Protein AF-A0A0M4RLN4-F1 (afdb_monomer_lite)

Foldseek 3Di:
DDDDDDDDDDPPPAPLLVQLVVVVCVVVVWDWDQDPVRWIWTQDPVPVRDIDTDPDPVSSVVVVVVVLCVVPVDPVSSVVSVVVSVVVSVVVVVVNVVVCVVVPDDPPDPDDDDDDDDDDDDDDDDDDDDDDDDDDDDDDDDDDDDDDDDDDDDDDDDDDDDDPPPPPPVLLPPCLQWDWDADPVRQIWIAGNQDGDIGSDPVVVSVVSVVDDPVSVVVCNVCVPPDPDPDDDPDDDPQVVVLLVVLVVLLVVQVVVVDDDLVSSLVVSVVVCVVCVPPPPPDDPVNVPDDSVNSSVSSCVVVCVVVVVVVVVVVVVVVVVVVVVVVVVVVVVVVVVVVVVVVVVVVVVVVVVVVVPDPDDD

Secondary structure (DSSP, 8-state):
-PPPPPPPPPGGGS-HHHHHHHHHHHHTT--EEE-TTS-EEEE-TTTTTPEEE--SHHHHHHHHHHHHHHH--SHHHHHHHHHHHHHHHHHHHHHHHHHHHHTT-------------------------------------PPPPP----------PPPP-------SSSSTT-GGGEEEEE-TTS-EEEEETTSS-EES-HHHHHHHHTTS-HHHHHHHHH-TTTT--S----PPPTTHHHHHHHHHHHHHHHHHTT--SHHHHHHHHHHHHHH-GGGGSSS-TTSTT--HHHHHHHHHHHTTHHHHHHHHHHHHHHHHHHHHHHHHHHHHHHHHHHHHHHHHHHHHHHHHHHHHT-TT--

Sequence (362 aa):
MGTAPAFRLYASEVPRDAYALLIFAHSVQCPIERTAENKFQIVSTKEQGKKFTITNDAQFRRMFNQIVKAFLPSPDQRIEYLKRAEQYAEVCLSFADEHAESEGYLPLEADKTAPLEEPTTTDPSVDTPAETELPPASPTVPLPSASEGSRKAKSIKPYGVKEYQTQNYGVLRDSSAILEVEYEDGSKAFRCALCDFERGSHHSINGHMGKHSLEDRKKAVANPNRNFVKGLSWEPTPRQSSGITRLANEIAQAMELGLSTPESIASAIIEARAKDPQRDDDDDPTVSEMTPEEQLDAIRRILGTDIAAEEEHDQQEKLITGLQNQIDAMQVEIGQLHETKATSDKELAGFRAWLDSSPGRN

Organism: NCBI:txid656366

pLDDT: mean 70.31, std 22.16, range [25.64, 98.31]

Structure (mmCIF, N/CA/C/O backbone):
data_AF-A0A0M4RLN4-F1
#
_entry.id   AF-A0A0M4RLN4-F1
#
loop_
_atom_site.group_PDB
_atom_site.id
_atom_site.type_symbol
_atom_site.label_atom_id
_atom_site.label_alt_id
_atom_site.label_comp_id
_atom_site.label_asym_id
_atom_site.label_entity_id
_atom_site.label_seq_id
_atom_site.pdbx_PDB_ins_code
_atom_site.Cartn_x
_atom_site.Cartn_y
_atom_site.Cartn_z
_atom_site.occupancy
_atom_site.B_iso_or_equiv
_atom_site.auth_seq_id
_atom_site.auth_comp_id
_atom_site.auth_asym_id
_atom_site.auth_atom_id
_atom_site.pdbx_PDB_model_num
ATOM 1 N N . MET A 1 1 ? -16.970 -31.079 -44.741 1.00 33.72 1 MET A N 1
ATOM 2 C CA . MET A 1 1 ? -16.440 -30.210 -43.671 1.00 33.72 1 MET A CA 1
ATOM 3 C C . MET A 1 1 ? -17.055 -28.838 -43.882 1.00 33.72 1 MET A C 1
ATOM 5 O O . MET A 1 1 ? -16.747 -28.212 -44.884 1.00 33.72 1 MET A O 1
ATOM 9 N N . GLY A 1 2 ? -18.044 -28.467 -43.066 1.00 30.41 2 GLY A N 1
ATOM 10 C CA . GLY A 1 2 ? -18.775 -27.205 -43.218 1.00 30.41 2 GLY A CA 1
ATOM 11 C C . GLY A 1 2 ? -18.035 -26.068 -42.523 1.00 30.41 2 GLY A C 1
ATOM 12 O O . GLY A 1 2 ? -17.647 -26.211 -41.368 1.00 30.41 2 GLY A O 1
ATOM 13 N N . THR A 1 3 ? -17.820 -24.966 -43.233 1.00 29.86 3 THR A N 1
ATOM 14 C CA . THR A 1 3 ? -17.284 -23.712 -42.696 1.00 29.86 3 THR A CA 1
ATOM 15 C C . THR A 1 3 ? -18.271 -23.110 -41.696 1.00 29.86 3 THR A C 1
ATOM 17 O O . THR A 1 3 ? -19.441 -22.916 -42.030 1.00 29.86 3 THR A O 1
ATOM 20 N N . ALA A 1 4 ? -17.812 -22.829 -40.475 1.00 25.64 4 ALA A N 1
ATOM 21 C CA . ALA A 1 4 ? -18.600 -22.112 -39.477 1.00 25.64 4 ALA A CA 1
ATOM 22 C C . ALA A 1 4 ? -18.907 -20.679 -39.966 1.00 25.64 4 ALA A C 1
ATOM 24 O O . ALA A 1 4 ? -18.039 -20.059 -40.585 1.00 25.64 4 ALA A O 1
ATOM 25 N N . PRO A 1 5 ? -20.114 -20.140 -39.721 1.00 29.62 5 PRO A N 1
ATOM 26 C CA . PRO A 1 5 ? -20.437 -18.769 -40.093 1.00 29.62 5 PRO A CA 1
ATOM 27 C C . PRO A 1 5 ? -19.651 -17.779 -39.224 1.00 29.62 5 PRO A C 1
ATOM 29 O O . PRO A 1 5 ? -19.700 -17.839 -37.996 1.00 29.62 5 PRO A O 1
ATOM 32 N N . ALA A 1 6 ? -18.935 -16.858 -39.869 1.00 27.48 6 ALA A N 1
ATOM 33 C CA . ALA A 1 6 ? -18.349 -15.697 -39.212 1.00 27.48 6 ALA A CA 1
ATOM 34 C C . ALA A 1 6 ? -19.472 -14.707 -38.867 1.00 27.48 6 ALA A C 1
ATOM 36 O O . ALA A 1 6 ? -20.176 -14.224 -39.755 1.00 27.48 6 ALA A O 1
ATOM 37 N N . PHE A 1 7 ? -19.663 -14.425 -37.580 1.00 30.11 7 PHE A N 1
ATOM 38 C CA . PHE A 1 7 ? -20.657 -13.465 -37.104 1.00 30.11 7 PHE A CA 1
ATOM 39 C C . PHE A 1 7 ? -20.004 -12.091 -36.905 1.00 30.11 7 PHE A C 1
ATOM 41 O O . PHE A 1 7 ? -19.019 -11.979 -36.181 1.00 30.11 7 PHE A O 1
ATOM 48 N N . ARG A 1 8 ? -20.565 -11.044 -37.526 1.00 34.16 8 ARG A N 1
ATOM 49 C CA . ARG A 1 8 ? -20.245 -9.639 -37.223 1.00 34.16 8 ARG A CA 1
ATOM 50 C C . ARG A 1 8 ? -21.186 -9.136 -36.129 1.00 34.16 8 ARG A C 1
ATOM 52 O O . ARG A 1 8 ? -22.405 -9.227 -36.278 1.00 34.16 8 ARG A O 1
ATOM 59 N N . LEU A 1 9 ? -20.622 -8.617 -35.044 1.00 36.84 9 LEU A N 1
ATOM 60 C CA . LEU A 1 9 ? -21.346 -7.869 -34.016 1.00 36.84 9 LEU A CA 1
ATOM 61 C C . LEU A 1 9 ? -21.156 -6.374 -34.293 1.00 36.84 9 LEU A C 1
ATOM 63 O O . LEU A 1 9 ? -20.041 -5.944 -34.572 1.00 36.84 9 LEU A O 1
ATOM 67 N N . TYR A 1 10 ? -22.233 -5.593 -34.222 1.00 39.38 10 TYR A N 1
ATOM 68 C CA . TYR A 1 10 ? -22.158 -4.132 -34.268 1.00 39.38 10 TYR A CA 1
ATOM 69 C C . TYR A 1 10 ? -21.931 -3.618 -32.843 1.00 39.38 10 TYR A C 1
ATOM 71 O O . TYR A 1 10 ? -22.719 -3.919 -31.943 1.00 39.38 10 TYR A O 1
ATOM 79 N N . ALA A 1 11 ? -20.837 -2.885 -32.628 1.00 42.56 11 ALA A N 1
ATOM 80 C CA . ALA A 1 11 ? -20.359 -2.509 -31.297 1.00 42.56 11 ALA A CA 1
ATOM 81 C C . ALA A 1 11 ? -21.296 -1.551 -30.533 1.00 42.56 11 ALA A C 1
ATOM 83 O O . ALA A 1 11 ? -21.240 -1.495 -29.306 1.00 42.56 11 ALA A O 1
ATOM 84 N N . SER A 1 12 ? -22.190 -0.844 -31.229 1.00 39.34 12 SER A N 1
ATOM 85 C CA . SER A 1 12 ? -23.030 0.223 -30.670 1.00 39.34 12 SER A CA 1
ATOM 86 C C . SER A 1 12 ? -24.232 -0.245 -29.835 1.00 39.34 12 SER A C 1
ATOM 88 O O . SER A 1 12 ? -24.843 0.577 -29.157 1.00 39.34 12 SER A O 1
ATOM 90 N N . GLU A 1 13 ? -24.581 -1.537 -29.845 1.00 46.12 13 GLU A N 1
ATOM 91 C CA . GLU A 1 13 ? -25.806 -2.050 -29.194 1.00 46.12 13 GLU A CA 1
ATOM 92 C C . GLU A 1 13 ? -25.554 -2.989 -28.003 1.00 46.12 13 GLU A C 1
ATOM 94 O O . GLU A 1 13 ? -26.500 -3.461 -27.369 1.00 46.12 13 GLU A O 1
ATOM 99 N N . VAL A 1 14 ? -24.293 -3.288 -27.683 1.00 53.28 14 VAL A N 1
ATOM 100 C CA . VAL A 1 14 ? -23.940 -4.271 -26.650 1.00 53.28 14 VAL A CA 1
ATOM 101 C C . VAL A 1 14 ? -23.443 -3.535 -25.400 1.00 53.28 14 VAL A C 1
ATOM 103 O O . VAL A 1 14 ? -22.391 -2.898 -25.460 1.00 53.28 14 VAL A O 1
ATOM 106 N N . PRO A 1 15 ? -24.156 -3.603 -24.254 1.00 61.94 15 PRO A N 1
ATOM 107 C CA . PRO A 1 15 ? -23.678 -3.026 -22.999 1.00 61.94 15 PRO A CA 1
ATOM 108 C C . PRO A 1 15 ? -22.272 -3.545 -22.672 1.00 61.94 15 PRO A C 1
ATOM 110 O O . PRO A 1 15 ? -22.012 -4.731 -22.870 1.00 61.94 15 PRO A O 1
ATOM 113 N N . ARG A 1 16 ? -21.375 -2.698 -22.139 1.00 56.44 16 ARG A N 1
ATOM 114 C CA . ARG A 1 16 ? -19.993 -3.090 -21.767 1.00 56.44 16 ARG A CA 1
ATOM 115 C C . ARG A 1 16 ? -19.944 -4.397 -20.966 1.00 56.44 16 ARG A C 1
ATOM 117 O O . ARG A 1 16 ? -19.105 -5.254 -21.227 1.00 56.44 16 ARG A O 1
ATOM 124 N N . ASP A 1 17 ? -20.908 -4.587 -20.069 1.00 55.97 17 ASP A N 1
ATOM 125 C CA . ASP A 1 17 ? -21.037 -5.787 -19.243 1.00 55.97 17 ASP A CA 1
ATOM 126 C C . ASP A 1 17 ? -21.227 -7.073 -20.087 1.00 55.97 17 ASP A C 1
ATOM 128 O O . ASP A 1 17 ? -20.725 -8.133 -19.720 1.00 55.97 17 ASP A O 1
ATOM 132 N N . ALA A 1 18 ? -21.881 -7.007 -21.251 1.00 62.72 18 ALA A N 1
ATOM 133 C CA . ALA A 1 18 ? -22.149 -8.167 -22.105 1.00 62.72 18 ALA A CA 1
ATOM 134 C C . ALA A 1 18 ? -20.911 -8.688 -22.866 1.00 62.72 18 ALA A C 1
ATOM 136 O O . ALA A 1 18 ? -20.867 -9.879 -23.187 1.00 62.72 18 ALA A O 1
ATOM 137 N N . TYR A 1 19 ? -19.874 -7.865 -23.069 1.00 66.19 19 TYR A N 1
ATOM 138 C CA . TYR A 1 19 ? -18.593 -8.322 -23.629 1.00 66.19 19 TYR A CA 1
ATOM 139 C C . TYR A 1 19 ? -17.876 -9.290 -22.686 1.00 66.19 19 TYR A C 1
ATOM 141 O O . TYR A 1 19 ? -17.453 -10.362 -23.117 1.00 66.19 19 TYR A O 1
ATOM 149 N N . ALA A 1 20 ? -17.840 -8.985 -21.384 1.00 65.56 20 ALA A N 1
ATOM 150 C CA . ALA A 1 20 ? -17.256 -9.871 -20.374 1.00 65.56 20 ALA A CA 1
ATOM 151 C C . ALA A 1 20 ? -17.920 -11.261 -20.371 1.00 65.56 20 ALA A C 1
ATOM 153 O O . ALA A 1 20 ? -17.266 -12.277 -20.141 1.00 65.56 20 ALA A O 1
ATOM 154 N N . LEU A 1 21 ? -19.215 -11.323 -20.690 1.00 63.84 21 LEU A N 1
ATOM 155 C CA . LEU A 1 21 ? -19.965 -12.572 -20.779 1.00 63.84 21 LEU A CA 1
ATOM 156 C C . LEU A 1 21 ? -19.701 -13.350 -22.070 1.00 63.84 21 LEU A C 1
ATOM 158 O O . LEU A 1 21 ? -19.660 -14.575 -22.028 1.00 63.84 21 LEU A O 1
ATOM 162 N N . LEU A 1 22 ? -19.531 -12.659 -23.200 1.00 67.19 22 LEU A N 1
ATOM 163 C CA . LEU A 1 22 ? -19.136 -13.269 -24.474 1.00 67.19 22 LEU A CA 1
ATOM 164 C C . LEU A 1 22 ? -17.749 -13.905 -24.349 1.00 67.19 22 LEU A C 1
ATOM 166 O O . LEU A 1 22 ? -17.557 -15.051 -24.748 1.00 67.19 22 LEU A O 1
ATOM 170 N N . ILE A 1 23 ? -16.823 -13.200 -23.698 1.00 69.69 23 ILE A N 1
ATOM 171 C CA . ILE A 1 23 ? -15.470 -13.683 -23.404 1.00 69.69 23 ILE A CA 1
ATOM 172 C C . ILE A 1 23 ? -15.521 -14.854 -22.415 1.00 69.69 23 ILE A C 1
ATOM 174 O O . ILE A 1 23 ? -14.866 -15.871 -22.642 1.00 69.69 23 ILE A O 1
ATOM 178 N N . PHE A 1 24 ? -16.335 -14.760 -21.353 1.00 71.69 24 PHE A N 1
ATOM 179 C CA . PHE A 1 24 ? -16.549 -15.862 -20.410 1.00 71.69 24 PHE A CA 1
ATOM 180 C C . PHE A 1 24 ? -17.127 -17.094 -21.109 1.00 71.69 24 PHE A C 1
ATOM 182 O O . PHE A 1 24 ? -16.598 -18.190 -20.974 1.00 71.69 24 PHE A O 1
ATOM 189 N N . ALA A 1 25 ? -18.212 -16.950 -21.871 1.00 67.19 25 ALA A N 1
ATOM 190 C CA . ALA A 1 25 ? -18.859 -18.089 -22.511 1.00 67.19 25 ALA A CA 1
ATOM 191 C C . ALA A 1 25 ? -17.947 -18.729 -23.563 1.00 67.19 25 ALA A C 1
ATOM 193 O O . ALA A 1 25 ? -17.912 -19.954 -23.660 1.00 67.19 25 ALA A O 1
ATOM 194 N N . HIS A 1 26 ? -17.165 -17.922 -24.288 1.00 66.44 26 HIS A N 1
ATOM 195 C CA . HIS A 1 26 ? -16.146 -18.422 -25.201 1.00 66.44 26 HIS A CA 1
ATOM 196 C C . HIS A 1 26 ? -15.050 -19.195 -24.452 1.00 66.44 26 HIS A C 1
ATOM 198 O O . HIS A 1 26 ? -14.657 -20.277 -24.889 1.00 66.44 26 HIS A O 1
ATOM 204 N N . SER A 1 27 ? -14.579 -18.696 -23.304 1.00 62.19 27 SER A N 1
ATOM 205 C CA . SER A 1 27 ? -13.531 -19.364 -22.522 1.00 62.19 27 SER A CA 1
ATOM 206 C C . SER A 1 27 ? -14.004 -20.654 -21.843 1.00 62.19 27 SER A C 1
ATOM 208 O O . SER A 1 27 ? -13.208 -21.578 -21.685 1.00 62.19 27 SER A O 1
ATOM 210 N N . VAL A 1 28 ? -15.296 -20.770 -21.514 1.00 68.12 28 VAL A N 1
ATOM 211 C CA . VAL A 1 28 ? -15.886 -22.000 -20.950 1.00 68.12 28 VAL A CA 1
ATOM 212 C C . VAL A 1 28 ? -16.612 -22.885 -21.971 1.00 68.12 28 VAL A C 1
ATOM 214 O O . VAL A 1 28 ? -17.293 -23.831 -21.574 1.00 68.12 28 VAL A O 1
ATOM 217 N N . GLN A 1 29 ? -16.472 -22.605 -23.273 1.00 75.88 29 GLN A N 1
ATOM 218 C CA . GLN A 1 29 ? -17.121 -23.344 -24.370 1.00 75.88 29 GLN A CA 1
ATOM 219 C C . GLN A 1 29 ? -18.654 -23.455 -24.228 1.00 75.88 29 GLN A C 1
ATOM 221 O O . GLN A 1 29 ? -19.265 -24.453 -24.616 1.00 75.88 29 GLN A O 1
ATOM 226 N N . CYS A 1 30 ? -19.296 -22.433 -23.665 1.00 74.19 30 CYS A N 1
ATOM 227 C CA . CYS A 1 30 ? -20.751 -22.352 -23.596 1.00 74.19 30 CYS A CA 1
ATOM 228 C C . CYS A 1 30 ? -21.299 -21.766 -24.909 1.00 74.19 30 CYS A C 1
ATOM 230 O O . CYS A 1 30 ? -20.939 -20.640 -25.260 1.00 74.19 30 CYS A O 1
ATOM 232 N N . PRO A 1 31 ? -22.197 -22.469 -25.624 1.00 72.69 31 PRO A N 1
ATOM 233 C CA . PRO A 1 31 ? -22.841 -21.925 -26.811 1.00 72.69 31 PRO A CA 1
ATOM 234 C C . PRO A 1 31 ? -23.684 -20.697 -26.456 1.00 72.69 31 PRO A C 1
ATOM 236 O O . PRO A 1 31 ? -24.505 -20.741 -25.531 1.00 72.69 31 PRO A O 1
ATOM 239 N N . ILE A 1 32 ? -23.506 -19.621 -27.221 1.00 72.94 32 ILE A N 1
ATOM 240 C CA . ILE A 1 32 ? -24.389 -18.455 -27.201 1.00 72.94 32 ILE A CA 1
ATOM 241 C C . ILE A 1 32 ? -25.242 -18.498 -28.465 1.00 72.94 32 ILE A C 1
ATOM 243 O O . ILE A 1 32 ? -24.721 -18.517 -29.578 1.00 72.94 32 ILE A O 1
ATOM 247 N N . GLU A 1 33 ? -26.557 -18.493 -28.292 1.00 76.81 33 GLU A N 1
ATOM 248 C CA . GLU A 1 33 ? -27.531 -18.424 -29.377 1.00 76.81 33 GLU A CA 1
ATOM 249 C C . GLU A 1 33 ? -28.235 -17.063 -29.340 1.00 76.81 33 GLU A C 1
ATOM 251 O O . GLU A 1 33 ? -28.609 -16.571 -28.274 1.00 76.81 33 GLU A O 1
ATOM 256 N N . ARG A 1 34 ? -28.452 -16.443 -30.504 1.00 65.62 34 ARG A N 1
ATOM 257 C CA . ARG A 1 34 ? -29.318 -15.262 -30.621 1.00 65.62 34 ARG A CA 1
ATOM 258 C C . ARG A 1 34 ? -30.734 -15.729 -30.942 1.00 65.62 34 ARG A C 1
ATOM 260 O O . ARG A 1 34 ? -30.930 -16.506 -31.874 1.00 65.62 34 ARG A O 1
ATOM 267 N N . THR A 1 35 ? -31.722 -15.282 -30.175 1.00 74.94 35 THR A N 1
ATOM 268 C CA . THR A 1 35 ? -33.129 -15.596 -30.454 1.00 74.94 35 THR A CA 1
ATOM 269 C C . THR A 1 35 ? -33.654 -14.767 -31.624 1.00 74.94 35 THR A C 1
ATOM 271 O O . THR A 1 35 ? -33.077 -13.741 -31.985 1.00 74.94 35 THR A O 1
ATOM 274 N N . ALA A 1 36 ? -34.807 -15.164 -32.173 1.00 70.62 36 ALA A N 1
ATOM 275 C CA . ALA A 1 36 ? -35.521 -14.392 -33.194 1.00 70.62 36 ALA A CA 1
ATOM 276 C C . ALA A 1 36 ? -35.918 -12.972 -32.728 1.00 70.62 36 ALA A C 1
ATOM 278 O O . ALA A 1 36 ? -36.163 -12.102 -33.554 1.00 70.62 36 ALA A O 1
ATOM 279 N N . GLU A 1 37 ? -35.946 -12.724 -31.414 1.00 73.44 37 GLU A N 1
ATOM 280 C CA . GLU A 1 37 ? -36.244 -11.420 -30.801 1.00 73.44 37 GLU A CA 1
ATOM 281 C C . GLU A 1 37 ? -34.980 -10.602 -30.490 1.00 73.44 37 GLU A C 1
ATOM 283 O O . GLU A 1 37 ? -35.017 -9.692 -29.665 1.00 73.44 37 GLU A O 1
ATOM 288 N N . ASN A 1 38 ? -33.839 -10.942 -31.096 1.00 70.12 38 ASN A N 1
ATOM 289 C CA . ASN A 1 38 ? -32.562 -10.261 -30.876 1.00 70.12 38 ASN A CA 1
ATOM 290 C C . ASN A 1 38 ? -31.987 -10.386 -29.450 1.00 70.12 38 ASN A C 1
ATOM 292 O O . ASN A 1 38 ? -31.074 -9.644 -29.095 1.00 70.12 38 ASN A O 1
ATOM 296 N N . LYS A 1 39 ? -32.471 -11.336 -28.638 1.00 73.25 39 LYS A N 1
ATOM 297 C CA . LYS A 1 39 ? -31.978 -11.575 -27.270 1.00 73.25 39 LYS A CA 1
ATOM 298 C C . LYS A 1 39 ? -30.875 -12.628 -27.267 1.00 73.25 39 LYS A C 1
ATOM 300 O O . LYS A 1 39 ? -30.913 -13.571 -28.055 1.00 73.25 39 LYS A O 1
ATOM 305 N N . PHE A 1 40 ? -29.924 -12.506 -26.346 1.00 72.81 40 PHE A N 1
ATOM 306 C CA . PHE A 1 40 ? -28.879 -13.509 -26.149 1.00 72.81 40 PHE A CA 1
ATOM 307 C C . PHE A 1 40 ? -29.368 -14.622 -25.214 1.00 72.81 40 PHE A C 1
ATOM 309 O O . PHE A 1 40 ? -29.918 -14.359 -24.138 1.00 72.81 40 PHE A O 1
ATOM 316 N N . GLN A 1 41 ? -29.159 -15.868 -25.634 1.00 77.25 41 GLN A N 1
ATOM 317 C CA . GLN A 1 41 ? -29.367 -17.067 -24.835 1.00 77.25 41 GLN A CA 1
ATOM 318 C C . GLN A 1 41 ? -28.050 -17.802 -24.628 1.00 77.25 41 GLN A C 1
ATOM 320 O O . GLN A 1 41 ? -27.319 -18.052 -25.581 1.00 77.25 41 GLN A O 1
ATOM 325 N N . ILE A 1 42 ? -27.771 -18.192 -23.387 1.00 77.38 42 ILE A N 1
ATOM 326 C CA . ILE A 1 42 ? -26.639 -19.069 -23.070 1.00 77.38 42 ILE A CA 1
ATOM 327 C C . ILE A 1 42 ? -27.184 -20.457 -22.806 1.00 77.38 42 ILE A C 1
ATOM 329 O O . ILE A 1 42 ? -28.097 -20.627 -21.990 1.00 77.38 42 ILE A O 1
ATOM 333 N N . VAL A 1 43 ? -26.614 -21.446 -23.484 1.00 74.50 43 VAL A N 1
ATOM 334 C CA . VAL A 1 43 ? -26.961 -22.849 -23.289 1.00 74.50 43 VAL A CA 1
ATOM 335 C C . VAL A 1 43 ? -25.958 -23.454 -22.314 1.00 74.50 43 VAL A C 1
ATOM 337 O O . VAL A 1 43 ? -24.777 -23.589 -22.625 1.00 74.50 43 VAL A O 1
ATOM 340 N N . SER A 1 44 ? -26.409 -23.812 -21.111 1.00 68.50 44 SER A N 1
ATOM 341 C CA . SER A 1 44 ? -25.536 -24.490 -20.150 1.00 68.50 44 SER A CA 1
ATOM 342 C C . SER A 1 44 ? -25.316 -25.939 -20.575 1.00 68.50 44 SER A C 1
ATOM 344 O O . SER A 1 44 ? -26.251 -26.742 -20.610 1.00 68.50 44 SER A O 1
ATOM 346 N N . THR A 1 45 ? -24.062 -26.291 -20.853 1.00 60.97 45 THR A N 1
ATOM 347 C CA . THR A 1 45 ? -23.654 -27.671 -21.154 1.00 60.97 45 THR A CA 1
ATOM 348 C C . THR A 1 45 ? -23.702 -28.565 -19.912 1.00 60.97 45 THR A C 1
ATOM 350 O O . THR A 1 45 ? -23.959 -29.761 -20.026 1.00 60.97 45 THR A O 1
ATOM 353 N N . LYS A 1 46 ? -23.535 -27.989 -18.711 1.00 61.38 46 LYS A N 1
ATOM 354 C CA . LYS A 1 46 ? -23.594 -28.715 -17.430 1.00 61.38 46 LYS A CA 1
ATOM 355 C C . LYS A 1 46 ? -25.023 -28.983 -16.945 1.00 61.38 46 LYS A C 1
ATOM 357 O O . LYS A 1 46 ? -25.257 -30.004 -16.308 1.00 61.38 46 LYS A O 1
ATOM 362 N N . GLU A 1 47 ? -25.983 -28.109 -17.255 1.00 62.50 47 GLU A N 1
ATOM 363 C CA . GLU A 1 47 ? -27.391 -28.248 -16.832 1.00 62.50 47 GLU A CA 1
ATOM 364 C C . GLU A 1 47 ? -28.299 -28.810 -17.942 1.00 62.50 47 GLU A C 1
ATOM 366 O O . GLU A 1 47 ? -29.397 -28.304 -18.165 1.00 62.50 47 GLU A O 1
ATOM 371 N N . GLN A 1 48 ? -27.859 -29.847 -18.665 1.00 70.19 48 GLN A N 1
ATOM 372 C CA . GLN A 1 48 ? -28.688 -30.560 -19.657 1.00 70.19 48 GLN A CA 1
ATOM 373 C C . GLN A 1 48 ? -29.320 -29.656 -20.741 1.00 70.19 48 GLN A C 1
ATOM 375 O O . GLN A 1 48 ? -30.455 -29.874 -21.161 1.00 70.19 48 GLN A O 1
ATOM 380 N N . GLY A 1 49 ? -28.613 -28.621 -21.207 1.00 71.19 49 GLY A N 1
ATOM 381 C CA . GLY A 1 49 ? -29.110 -27.760 -22.287 1.00 71.19 49 GLY A CA 1
ATOM 382 C C . GLY A 1 49 ? -30.147 -26.724 -21.848 1.00 71.19 49 GLY A C 1
ATOM 383 O O . GLY A 1 49 ? -30.855 -26.161 -22.685 1.00 71.19 49 GLY A O 1
ATOM 384 N N . LYS A 1 50 ? -30.242 -26.438 -20.545 1.00 75.44 50 LYS A N 1
ATOM 385 C CA . LYS A 1 50 ? -31.067 -25.340 -20.041 1.00 75.44 50 LYS A CA 1
ATOM 386 C C . LYS A 1 50 ? -30.608 -24.013 -20.650 1.00 75.44 50 LYS A C 1
ATOM 388 O O . LYS A 1 50 ? -29.436 -23.639 -20.553 1.00 75.44 50 LYS A O 1
ATOM 393 N N . LYS A 1 51 ? -31.553 -23.320 -21.288 1.00 78.38 51 LYS A N 1
ATOM 394 C CA . LYS A 1 51 ? -31.330 -22.029 -21.943 1.00 78.38 51 LYS A CA 1
ATOM 395 C C . LYS A 1 51 ? -31.657 -20.896 -20.983 1.00 78.38 51 LYS A C 1
ATOM 397 O O . LYS A 1 51 ? -32.763 -20.834 -20.445 1.00 78.38 51 LYS A O 1
ATOM 402 N N . PHE A 1 52 ? -30.719 -19.979 -20.801 1.00 75.25 52 PHE A N 1
ATOM 403 C CA . PHE A 1 52 ? -30.930 -18.774 -20.010 1.00 75.25 52 PHE A CA 1
ATOM 404 C C . PHE A 1 52 ? -31.112 -17.590 -20.948 1.00 75.25 52 PHE A C 1
ATOM 406 O O . PHE A 1 52 ? -30.200 -17.268 -21.702 1.00 75.25 52 PHE A O 1
ATOM 413 N N . THR A 1 53 ? -32.286 -16.956 -20.917 1.00 76.06 53 THR A N 1
ATOM 414 C CA . THR A 1 53 ? -32.545 -15.730 -21.688 1.00 76.06 53 THR A CA 1
ATOM 415 C C . THR A 1 53 ? -32.257 -14.523 -20.812 1.00 76.06 53 THR A C 1
ATOM 417 O O . THR A 1 53 ? -32.854 -14.382 -19.745 1.00 76.06 53 THR A O 1
ATOM 420 N N . ILE A 1 54 ? -31.371 -13.642 -21.265 1.00 74.88 54 ILE A N 1
ATOM 421 C CA . ILE A 1 54 ? -31.050 -12.405 -20.555 1.00 74.88 54 ILE A CA 1
ATOM 422 C C . ILE A 1 54 ? -31.995 -11.317 -21.061 1.00 74.88 54 ILE A C 1
ATOM 424 O O . ILE A 1 54 ? -31.929 -10.942 -22.229 1.00 74.88 54 ILE A O 1
ATOM 428 N N . THR A 1 55 ? -32.903 -10.836 -20.208 1.00 69.12 55 THR A N 1
ATOM 429 C CA . THR A 1 55 ? -33.872 -9.793 -20.603 1.00 69.12 55 THR A CA 1
ATOM 430 C C . THR A 1 55 ? -33.553 -8.402 -20.062 1.00 69.12 55 THR A C 1
ATOM 432 O O . THR A 1 55 ? -34.131 -7.432 -20.541 1.00 69.12 55 THR A O 1
ATOM 435 N N . ASN A 1 56 ? -32.654 -8.287 -19.079 1.00 77.38 56 ASN A N 1
ATOM 436 C CA . ASN A 1 56 ? -32.185 -7.012 -18.534 1.00 77.38 56 ASN A CA 1
ATOM 437 C C . ASN A 1 56 ? -30.857 -7.162 -1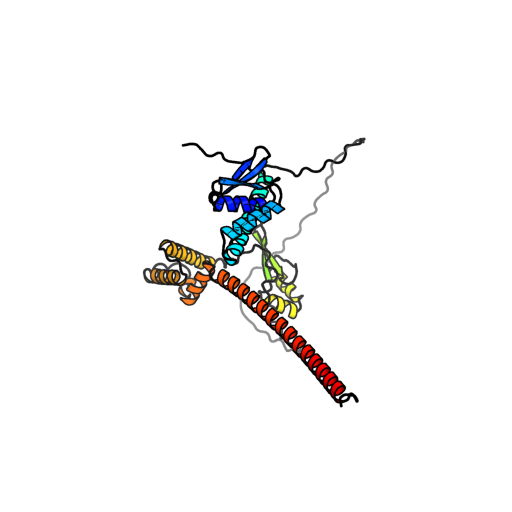7.767 1.00 77.38 56 ASN A C 1
ATOM 439 O O . ASN A 1 56 ? -30.479 -8.267 -17.363 1.00 77.38 56 ASN A O 1
ATOM 443 N N . ASP A 1 57 ? -30.199 -6.031 -17.505 1.00 64.88 57 ASP A N 1
ATOM 444 C CA . ASP A 1 57 ? -28.908 -5.938 -16.806 1.00 64.88 57 ASP A CA 1
ATOM 445 C C . ASP A 1 57 ? -28.929 -6.530 -15.390 1.00 64.88 57 ASP A C 1
ATOM 447 O O . ASP A 1 57 ? -27.955 -7.123 -14.924 1.00 64.88 57 ASP A O 1
ATOM 451 N N . ALA A 1 58 ? -30.053 -6.426 -14.677 1.00 70.12 58 ALA A N 1
ATOM 452 C CA . ALA A 1 58 ? -30.161 -6.976 -13.329 1.00 70.12 58 ALA A CA 1
ATOM 453 C C . ALA A 1 58 ? -30.148 -8.516 -13.339 1.00 70.12 58 ALA A C 1
ATOM 455 O O . ALA A 1 58 ? -29.497 -9.144 -12.498 1.00 70.12 58 ALA A O 1
ATOM 456 N N . GLN A 1 59 ? -30.841 -9.140 -14.296 1.00 72.62 59 GLN A N 1
ATOM 457 C CA . GLN A 1 59 ? -30.794 -10.587 -14.517 1.00 72.62 59 GLN A CA 1
ATOM 458 C C . GLN A 1 59 ? -29.413 -11.027 -14.996 1.00 72.62 59 GLN A C 1
ATOM 460 O O . GLN A 1 59 ? -28.900 -12.033 -14.504 1.00 72.62 59 GLN A O 1
ATOM 465 N N . PHE A 1 60 ? -28.797 -10.246 -15.886 1.00 74.56 60 PHE A N 1
ATOM 466 C CA . PHE A 1 60 ? -27.432 -10.460 -16.353 1.00 74.56 60 PHE A CA 1
ATOM 467 C C . PHE A 1 60 ? -26.455 -10.542 -15.177 1.00 74.56 60 PHE A C 1
ATOM 469 O O . PHE A 1 60 ? -25.795 -11.563 -14.989 1.00 74.56 60 PHE A O 1
ATOM 476 N N . ARG A 1 61 ? -26.423 -9.513 -14.321 1.00 71.25 61 ARG A N 1
ATOM 477 C CA . ARG A 1 61 ? -25.488 -9.444 -13.189 1.00 71.25 61 ARG A CA 1
ATOM 478 C C . ARG A 1 61 ? -25.701 -10.586 -12.206 1.00 71.25 61 ARG A C 1
ATOM 480 O O . ARG A 1 61 ? -24.734 -11.119 -11.667 1.00 71.25 61 ARG A O 1
ATOM 487 N N . ARG A 1 62 ? -26.951 -10.999 -11.973 1.00 76.44 62 ARG A N 1
ATOM 488 C CA . ARG A 1 62 ? -27.255 -12.159 -11.116 1.00 76.44 62 ARG A CA 1
ATOM 489 C C . ARG A 1 62 ? -26.743 -13.461 -11.724 1.00 76.44 62 ARG A C 1
ATOM 491 O O . ARG A 1 62 ? -26.104 -14.234 -11.017 1.00 76.44 62 ARG A O 1
ATOM 498 N N . MET A 1 63 ? -26.998 -13.688 -13.010 1.00 76.94 63 MET A N 1
ATOM 499 C CA . MET A 1 63 ? -26.578 -14.904 -13.701 1.00 76.94 63 MET A CA 1
ATOM 500 C C . MET A 1 63 ? -25.055 -14.979 -13.832 1.00 76.94 63 MET A C 1
ATOM 502 O O . MET A 1 63 ? -24.473 -16.008 -13.505 1.00 76.94 63 MET A O 1
ATOM 506 N N . PHE A 1 64 ? -24.400 -13.882 -14.214 1.00 78.75 64 PHE A N 1
ATOM 507 C CA . PHE A 1 64 ? -22.943 -13.794 -14.268 1.00 78.75 64 PHE A CA 1
ATOM 508 C C . PHE A 1 64 ? -22.321 -14.114 -12.910 1.00 78.75 64 PHE A C 1
ATOM 510 O O . PHE A 1 64 ? -21.461 -14.982 -12.820 1.00 78.75 64 PHE A O 1
ATOM 517 N N . ASN A 1 65 ? -22.826 -13.516 -11.826 1.00 76.19 65 ASN A N 1
ATOM 518 C CA . ASN A 1 65 ? -22.343 -13.824 -10.481 1.00 76.19 65 ASN A CA 1
ATOM 519 C C . ASN A 1 65 ? -22.554 -15.293 -10.087 1.00 76.19 65 ASN A C 1
ATOM 521 O O . ASN A 1 65 ? -21.714 -15.856 -9.389 1.00 76.19 65 ASN A O 1
ATOM 525 N N . GLN A 1 66 ? -23.652 -15.930 -10.505 1.00 79.38 66 GLN A N 1
ATOM 526 C CA . GLN A 1 66 ? -23.876 -17.357 -10.248 1.00 79.38 66 GLN A CA 1
ATOM 527 C C . GLN A 1 66 ? -22.902 -18.237 -11.034 1.00 79.38 66 GLN A C 1
ATOM 529 O O . GLN A 1 66 ? -22.321 -19.157 -10.464 1.00 79.38 66 GLN A O 1
ATOM 534 N N . ILE A 1 67 ? -22.684 -17.929 -12.311 1.00 75.56 67 ILE A N 1
ATOM 535 C CA . ILE A 1 67 ? -21.766 -18.661 -13.184 1.00 75.56 67 ILE A CA 1
ATOM 536 C C . ILE A 1 67 ? -20.321 -18.497 -12.692 1.00 75.56 67 ILE A C 1
ATOM 538 O O . ILE A 1 67 ? -19.634 -19.489 -12.468 1.00 75.56 67 ILE A O 1
ATOM 542 N N . VAL A 1 68 ? -19.878 -17.268 -12.422 1.00 77.62 68 VAL A N 1
ATOM 543 C CA . VAL A 1 68 ? -18.546 -16.985 -11.869 1.00 77.62 68 VAL A CA 1
ATOM 544 C C . VAL A 1 68 ? -18.343 -17.723 -10.546 1.00 77.62 68 VAL A C 1
ATOM 546 O O . VAL A 1 68 ? -17.314 -18.361 -10.362 1.00 77.62 68 VAL A O 1
ATOM 549 N N . LYS A 1 69 ? -19.336 -17.738 -9.645 1.00 79.44 69 LYS A N 1
ATOM 550 C CA . LYS A 1 69 ? -19.256 -18.517 -8.395 1.00 79.44 69 LYS A CA 1
ATOM 551 C C . LYS A 1 69 ? -19.196 -20.029 -8.622 1.00 79.44 69 LYS A C 1
ATOM 553 O O . LYS A 1 69 ? -18.519 -20.713 -7.862 1.00 79.44 69 LYS A O 1
ATOM 558 N N . ALA A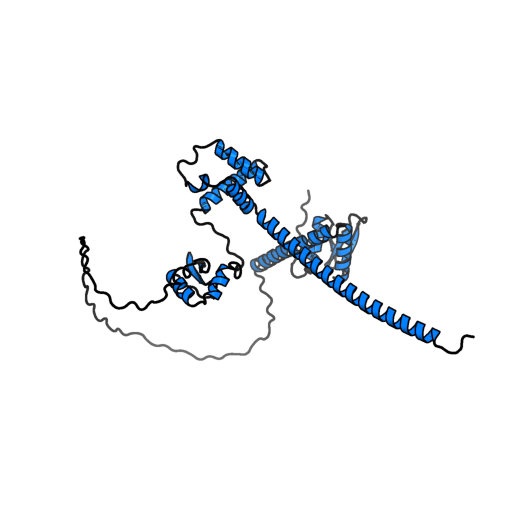 1 70 ? -19.902 -20.550 -9.625 1.00 75.50 70 ALA A N 1
ATOM 559 C CA . ALA A 1 70 ? -19.939 -21.980 -9.924 1.00 75.50 70 ALA A CA 1
ATOM 560 C C . ALA A 1 70 ? -18.647 -22.492 -10.583 1.00 75.50 70 ALA A C 1
ATOM 562 O O . ALA A 1 70 ? -18.295 -23.657 -10.407 1.00 75.50 70 ALA A O 1
ATOM 563 N N . PHE A 1 71 ? -17.952 -21.644 -11.345 1.00 76.19 71 PHE A N 1
ATOM 564 C CA . PHE A 1 71 ? -16.726 -22.014 -12.058 1.00 76.19 71 PHE A CA 1
ATOM 565 C C . PHE A 1 71 ? -15.442 -21.578 -11.341 1.00 76.19 71 PHE A C 1
ATOM 567 O O . PHE A 1 71 ? -14.415 -22.221 -11.531 1.00 76.19 71 PHE A O 1
ATOM 574 N N . LEU A 1 72 ? -15.499 -20.544 -10.496 1.00 86.19 72 LEU A N 1
ATOM 575 C CA . LEU A 1 72 ? -14.363 -20.003 -9.743 1.00 86.19 72 LEU A CA 1
ATOM 576 C C . LEU A 1 72 ? -14.695 -20.021 -8.237 1.00 86.19 72 LEU A C 1
ATOM 578 O O . LEU A 1 72 ? -15.240 -19.051 -7.685 1.00 86.19 72 LEU A O 1
ATOM 582 N N . PRO A 1 73 ? -14.432 -21.156 -7.558 1.00 71.50 73 PRO A N 1
ATOM 583 C CA . PRO A 1 73 ? -14.828 -21.347 -6.167 1.00 71.50 73 PRO A CA 1
ATOM 584 C C . PRO A 1 73 ? -14.027 -20.453 -5.209 1.00 71.50 73 PRO A C 1
ATOM 586 O O . PRO A 1 73 ? -14.600 -19.932 -4.246 1.00 71.50 73 PRO A O 1
ATOM 589 N N . SER A 1 74 ? -12.740 -20.221 -5.497 1.00 87.38 74 SER A N 1
ATOM 590 C CA . SER A 1 74 ? -11.871 -19.373 -4.675 1.00 87.38 74 SER A CA 1
ATOM 591 C C . SER A 1 74 ? -12.147 -17.875 -4.901 1.00 87.38 74 SER A C 1
ATOM 593 O O . SER A 1 74 ? -12.296 -17.452 -6.052 1.00 87.38 74 SER A O 1
ATOM 595 N N . PRO A 1 75 ? -12.199 -17.046 -3.836 1.00 82.00 75 PRO A N 1
ATOM 596 C CA . PRO A 1 75 ? -12.219 -15.588 -3.951 1.00 82.00 75 PRO A CA 1
ATOM 597 C C . PRO A 1 75 ? -11.095 -15.029 -4.831 1.00 82.00 75 PRO A C 1
ATOM 599 O O . PRO A 1 75 ? -11.365 -14.152 -5.648 1.00 82.00 75 PRO A O 1
ATOM 602 N N . ASP A 1 76 ? -9.887 -15.582 -4.733 1.00 82.06 76 ASP A N 1
ATOM 603 C CA . ASP A 1 76 ? -8.708 -15.067 -5.439 1.00 82.06 76 ASP A CA 1
ATOM 604 C C . ASP A 1 76 ? -8.807 -15.316 -6.946 1.00 82.06 76 ASP A C 1
ATOM 606 O O . ASP A 1 76 ? -8.589 -14.412 -7.749 1.00 82.06 76 ASP A O 1
ATOM 610 N N . GLN A 1 77 ? -9.285 -16.503 -7.334 1.00 78.56 77 GLN A N 1
ATOM 611 C CA . GLN A 1 77 ? -9.551 -16.844 -8.735 1.00 78.56 77 GLN A CA 1
ATOM 612 C C . GLN A 1 77 ? -10.623 -15.940 -9.354 1.00 78.56 77 GLN A C 1
ATOM 614 O O . GLN A 1 77 ? -10.546 -15.601 -10.533 1.00 78.56 77 GLN A O 1
ATOM 619 N N . ARG A 1 78 ? -11.628 -15.527 -8.567 1.00 82.56 78 ARG A N 1
ATOM 620 C CA . ARG A 1 78 ? -12.647 -14.573 -9.030 1.00 82.56 78 ARG A CA 1
ATOM 621 C C . ARG A 1 78 ? -12.053 -13.192 -9.273 1.00 82.56 78 ARG A C 1
ATOM 623 O O . ARG A 1 78 ? -12.386 -12.575 -10.279 1.00 82.56 78 ARG A O 1
ATOM 630 N N . ILE A 1 79 ? -11.196 -12.717 -8.371 1.00 78.69 79 ILE A N 1
ATOM 631 C CA . ILE A 1 79 ? -10.536 -11.411 -8.497 1.00 78.69 79 ILE A CA 1
ATOM 632 C C . ILE A 1 79 ? -9.609 -11.406 -9.714 1.00 78.69 79 ILE A C 1
ATOM 634 O O . ILE A 1 79 ? -9.682 -10.493 -10.532 1.00 78.69 79 ILE A O 1
ATOM 638 N N . GLU A 1 80 ? -8.784 -12.441 -9.872 1.00 78.38 80 GLU A N 1
ATOM 639 C CA . GLU A 1 80 ? -7.870 -12.565 -11.009 1.00 78.38 80 GLU A CA 1
ATOM 640 C C . GLU A 1 80 ? -8.624 -12.636 -12.345 1.00 78.38 80 GLU A C 1
ATOM 642 O O . GLU A 1 80 ? -8.263 -11.957 -13.307 1.00 78.38 80 GLU A O 1
ATOM 647 N N . TYR A 1 81 ? -9.722 -13.395 -12.397 1.00 81.62 81 TYR A N 1
ATOM 648 C CA . TYR A 1 81 ? -10.563 -13.475 -13.586 1.00 81.62 81 TYR A CA 1
ATOM 649 C C . TYR A 1 81 ? -11.189 -12.123 -13.955 1.00 81.62 81 TYR A C 1
ATOM 651 O O . TYR A 1 81 ? -11.175 -11.744 -15.124 1.00 81.62 81 TYR A O 1
ATOM 659 N N . LEU A 1 82 ? -11.716 -11.386 -12.971 1.00 77.25 82 LEU A N 1
ATOM 660 C CA . LEU A 1 82 ? -12.306 -10.066 -13.207 1.00 77.25 82 LEU A CA 1
ATOM 661 C C . LEU A 1 82 ? -11.267 -9.067 -13.731 1.00 77.25 82 LEU A C 1
ATOM 663 O O . LEU A 1 82 ? -11.568 -8.353 -14.681 1.00 77.25 82 LEU A O 1
ATOM 667 N N . LYS A 1 83 ? -10.037 -9.084 -13.195 1.00 75.06 83 LYS A N 1
ATOM 668 C CA . LYS A 1 83 ? -8.928 -8.257 -13.703 1.00 75.06 83 LYS A CA 1
ATOM 669 C C . LYS A 1 83 ? -8.610 -8.560 -15.170 1.00 75.06 83 LYS A C 1
ATOM 671 O O . LYS A 1 83 ? -8.498 -7.644 -15.977 1.00 75.06 83 LYS A O 1
ATOM 676 N N . ARG A 1 84 ? -8.512 -9.843 -15.543 1.00 72.50 84 ARG A N 1
ATOM 677 C CA . ARG A 1 84 ? -8.263 -10.238 -16.944 1.00 72.50 84 ARG A CA 1
ATOM 678 C C . ARG A 1 84 ? -9.428 -9.876 -17.868 1.00 72.50 84 ARG A C 1
ATOM 680 O O . ARG A 1 84 ? -9.203 -9.499 -19.013 1.00 72.50 84 ARG A O 1
ATOM 687 N N . ALA A 1 85 ? -10.665 -10.000 -17.389 1.00 72.56 85 ALA A N 1
ATOM 688 C CA . ALA A 1 85 ? -11.850 -9.627 -18.156 1.00 72.56 85 ALA A CA 1
ATOM 689 C C . ALA A 1 85 ? -11.906 -8.113 -18.424 1.00 72.56 85 ALA A C 1
ATOM 691 O O . ALA A 1 85 ? -12.283 -7.712 -19.521 1.00 72.56 85 ALA A O 1
ATOM 692 N N . GLU A 1 86 ? -11.500 -7.293 -17.453 1.00 73.69 86 GLU A N 1
ATOM 693 C CA . GLU A 1 86 ? -11.392 -5.838 -17.596 1.00 73.69 86 GLU A CA 1
ATOM 694 C C . GLU A 1 86 ? -10.320 -5.452 -18.623 1.00 73.69 86 GLU A C 1
ATOM 696 O O . GLU A 1 86 ? -10.627 -4.749 -19.581 1.00 73.69 86 GLU A O 1
ATOM 701 N N . GLN A 1 87 ? -9.115 -6.022 -18.516 1.00 67.50 87 GLN A N 1
ATOM 702 C CA . GLN A 1 87 ? -8.037 -5.812 -19.494 1.00 67.50 87 GLN A CA 1
ATOM 703 C C . GLN A 1 87 ? -8.459 -6.192 -20.921 1.00 67.50 87 GLN A C 1
ATOM 705 O O . GLN A 1 87 ? -8.186 -5.471 -21.876 1.00 67.50 87 GLN A O 1
ATOM 710 N N . TYR A 1 88 ? -9.159 -7.316 -21.087 1.00 66.69 88 TYR A N 1
ATOM 711 C CA . TYR A 1 88 ? -9.626 -7.737 -22.407 1.00 66.69 88 TYR A CA 1
ATOM 712 C C . TYR A 1 88 ? -10.739 -6.828 -22.945 1.00 66.69 88 TYR A C 1
ATOM 714 O O . TYR A 1 88 ? -10.801 -6.578 -24.146 1.00 66.69 88 TYR A O 1
ATOM 722 N N . ALA A 1 89 ? -11.611 -6.310 -22.074 1.00 67.00 89 ALA A N 1
ATOM 723 C CA . ALA A 1 89 ? -12.627 -5.343 -22.473 1.00 67.00 89 ALA A CA 1
ATOM 724 C C . ALA A 1 89 ? -11.994 -4.039 -22.982 1.00 67.00 89 ALA A C 1
ATOM 726 O O . ALA A 1 89 ? -12.465 -3.503 -23.981 1.00 67.00 89 ALA A O 1
ATOM 727 N N . GLU A 1 90 ? -10.916 -3.565 -22.354 1.00 65.94 90 GLU A N 1
ATOM 728 C CA . GLU A 1 90 ? -10.164 -2.397 -22.830 1.00 65.94 90 GLU A CA 1
ATOM 729 C C . GLU A 1 90 ? -9.564 -2.632 -24.220 1.00 65.94 90 GLU A C 1
ATOM 731 O O . GLU A 1 90 ? -9.744 -1.798 -25.104 1.00 65.94 90 GLU A O 1
ATOM 736 N N . VAL A 1 91 ? -8.953 -3.800 -24.450 1.00 67.62 91 VAL A N 1
ATOM 737 C CA . VAL A 1 91 ? -8.423 -4.181 -25.772 1.00 67.62 91 VAL A CA 1
ATOM 738 C C . VAL A 1 91 ? -9.539 -4.252 -26.818 1.00 67.62 91 VAL A C 1
ATOM 740 O O . VAL A 1 91 ? -9.400 -3.742 -27.924 1.00 67.62 91 VAL A O 1
ATOM 743 N N . CYS A 1 92 ? -10.683 -4.860 -26.501 1.00 62.50 92 CYS A N 1
ATOM 744 C CA . CYS A 1 92 ? -11.798 -4.917 -27.448 1.00 62.50 92 CYS A CA 1
ATOM 745 C C . CYS A 1 92 ? -12.373 -3.536 -27.778 1.00 62.50 92 CYS A C 1
ATOM 747 O O . CYS A 1 92 ? -12.798 -3.321 -28.912 1.00 62.50 92 CYS A O 1
ATOM 749 N N . LEU A 1 93 ? -12.406 -2.620 -26.807 1.00 66.38 93 LEU A N 1
ATOM 750 C CA . LEU A 1 93 ? -12.864 -1.253 -27.031 1.00 66.38 93 LEU A CA 1
ATOM 751 C C . LEU A 1 93 ? -11.877 -0.473 -27.904 1.00 66.38 93 LEU A C 1
ATOM 753 O O . LEU A 1 93 ? -12.322 0.170 -28.847 1.00 66.38 93 LEU A O 1
ATOM 757 N N . SER A 1 94 ? -10.564 -0.611 -27.683 1.00 66.88 94 SER A N 1
ATOM 758 C CA . SER A 1 94 ? -9.567 0.045 -28.539 1.00 66.88 94 SER A CA 1
ATOM 759 C C . SER A 1 94 ? -9.648 -0.444 -29.989 1.00 66.88 94 SER A C 1
ATOM 761 O O . SER A 1 94 ? -9.635 0.363 -30.911 1.00 66.88 94 SER A O 1
ATOM 763 N N . PHE A 1 95 ? -9.841 -1.751 -30.204 1.00 59.03 95 PHE A N 1
ATOM 764 C CA . PHE A 1 95 ? -10.059 -2.303 -31.547 1.00 59.03 95 PHE A CA 1
ATOM 765 C C . PHE A 1 95 ? -11.356 -1.809 -32.201 1.00 59.03 95 PHE A C 1
ATOM 767 O O . PHE A 1 95 ? -11.411 -1.668 -33.422 1.00 59.03 95 PHE A O 1
ATOM 774 N N . ALA A 1 96 ? -12.415 -1.586 -31.419 1.00 62.72 96 ALA A N 1
ATOM 775 C CA . ALA A 1 96 ? -13.677 -1.067 -31.939 1.00 62.72 96 ALA A CA 1
ATOM 776 C C . ALA A 1 96 ? -13.555 0.405 -32.362 1.00 62.72 96 ALA A C 1
ATOM 778 O O . ALA A 1 96 ? -14.102 0.772 -33.402 1.00 62.72 96 ALA A O 1
ATOM 779 N N . ASP A 1 97 ? -12.813 1.209 -31.597 1.00 61.41 97 ASP A N 1
ATOM 780 C CA . ASP A 1 97 ? -12.552 2.618 -31.901 1.00 61.41 97 ASP A CA 1
ATOM 781 C C . ASP A 1 97 ? -11.681 2.754 -33.166 1.00 61.41 97 ASP A C 1
ATOM 783 O O . ASP A 1 97 ? -12.060 3.459 -34.101 1.00 61.41 97 ASP A O 1
ATOM 787 N N . GLU A 1 98 ? -10.598 1.973 -33.278 1.00 65.81 98 GLU A N 1
ATOM 788 C CA . GLU A 1 98 ? -9.751 1.928 -34.484 1.00 65.81 98 GLU A CA 1
ATOM 789 C C . GLU A 1 98 ? -10.537 1.495 -35.735 1.00 65.81 98 GLU A C 1
ATOM 791 O O . GLU A 1 98 ? -10.370 2.050 -36.827 1.00 65.81 98 GLU A O 1
ATOM 796 N N . HIS A 1 99 ? -11.444 0.521 -35.594 1.00 61.75 99 HIS A N 1
ATOM 797 C CA . HIS A 1 99 ? -12.282 0.087 -36.709 1.00 61.75 99 HIS A CA 1
ATOM 798 C C . HIS A 1 99 ? -13.321 1.137 -37.116 1.00 61.75 99 HIS A C 1
ATOM 800 O O . HIS A 1 99 ? -13.547 1.316 -38.316 1.00 61.75 99 HIS A O 1
ATOM 806 N N . ALA A 1 100 ? -13.928 1.839 -36.155 1.00 61.72 100 ALA A N 1
ATOM 807 C CA . ALA A 1 100 ? -14.888 2.907 -36.428 1.00 61.72 100 ALA A CA 1
ATOM 808 C C . ALA A 1 100 ? -14.244 4.070 -37.202 1.00 61.72 100 ALA A C 1
ATOM 810 O O . ALA A 1 100 ? -14.854 4.597 -38.138 1.00 61.72 100 ALA A O 1
ATOM 811 N N . GLU A 1 101 ? -12.994 4.408 -36.874 1.00 59.69 101 GLU A N 1
ATOM 812 C CA . GLU A 1 101 ? -12.202 5.406 -37.599 1.00 59.69 101 GLU A CA 1
ATOM 813 C C . GLU A 1 101 ? -11.834 4.930 -39.013 1.00 59.69 101 GLU A C 1
ATOM 815 O O . GLU A 1 101 ? -11.959 5.688 -39.977 1.00 59.69 101 GLU A O 1
ATOM 820 N N . SER A 1 102 ? -11.462 3.654 -39.169 1.00 58.16 102 SER A N 1
ATOM 821 C CA . SER A 1 102 ? -11.076 3.086 -40.471 1.00 58.16 102 SER A CA 1
ATOM 822 C C . SER A 1 102 ? -12.233 2.967 -41.476 1.00 58.16 102 SER A C 1
ATOM 824 O O . SER A 1 102 ? -12.012 3.058 -42.684 1.00 58.16 102 SER A O 1
ATOM 826 N N . GLU A 1 103 ? -13.471 2.786 -40.999 1.00 63.59 103 GLU A N 1
ATOM 827 C CA . GLU A 1 103 ? -14.664 2.664 -41.849 1.00 63.59 103 GLU A CA 1
ATOM 828 C C . GLU A 1 103 ? -15.376 4.008 -42.103 1.00 63.59 103 GLU A C 1
ATOM 830 O O . GLU A 1 103 ? -16.397 4.042 -42.791 1.00 63.59 103 GLU A O 1
ATOM 835 N N . GLY A 1 104 ? -14.833 5.130 -41.612 1.00 49.62 104 GLY A N 1
ATOM 836 C CA . GLY A 1 104 ? -15.337 6.472 -41.921 1.00 49.62 104 GLY A CA 1
ATOM 837 C C . GLY A 1 104 ? -16.689 6.810 -41.284 1.00 49.62 104 GLY A C 1
ATOM 838 O O . GLY A 1 104 ? -17.443 7.618 -41.832 1.00 49.62 104 GLY A O 1
ATOM 839 N N . TYR A 1 105 ? -17.019 6.212 -40.135 1.00 42.53 105 TYR A N 1
ATOM 840 C CA . TYR A 1 105 ? -18.227 6.568 -39.390 1.00 42.53 105 TYR A CA 1
ATOM 841 C C . TYR A 1 105 ? -18.032 7.907 -38.670 1.00 42.53 105 TYR A C 1
ATOM 843 O O . TYR A 1 105 ? -17.499 7.969 -37.565 1.00 42.53 105 TYR A O 1
ATOM 851 N N . LEU A 1 106 ? -18.495 8.995 -39.287 1.00 39.44 106 LEU A N 1
ATOM 852 C CA . LEU A 1 106 ? -18.636 10.274 -38.594 1.00 39.44 106 LEU A CA 1
ATOM 853 C C . LEU A 1 106 ? -19.805 10.203 -37.591 1.00 39.44 106 LEU A C 1
ATOM 855 O O . LEU A 1 106 ? -20.854 9.636 -37.921 1.00 39.44 106 LEU A O 1
ATOM 859 N N . PRO A 1 107 ? -19.674 10.792 -36.387 1.00 43.09 107 PRO A N 1
ATOM 860 C CA . PRO A 1 107 ? -20.790 10.926 -35.459 1.00 43.09 107 PRO A CA 1
ATOM 861 C C . PRO A 1 107 ? -21.934 11.684 -36.140 1.00 43.09 107 PRO A C 1
ATOM 863 O O . PRO A 1 107 ? -21.710 12.732 -36.741 1.00 43.09 107 PRO A O 1
ATOM 866 N N . LEU A 1 108 ? -23.160 11.164 -36.045 1.00 39.59 108 LEU A N 1
ATOM 867 C CA . LEU A 1 108 ? -24.371 11.866 -36.476 1.00 39.59 108 LEU A CA 1
ATOM 868 C C . LEU A 1 108 ? -24.502 13.172 -35.680 1.00 39.59 108 LEU A C 1
ATOM 870 O O . LEU A 1 108 ? -25.013 13.176 -34.558 1.00 39.59 108 LEU A O 1
ATOM 874 N N . GLU A 1 109 ? -24.036 14.282 -36.251 1.00 40.72 109 GLU A N 1
ATOM 875 C CA . GLU A 1 109 ? -24.365 15.607 -35.744 1.00 40.72 109 GLU A CA 1
ATOM 876 C C . GLU A 1 109 ? -25.876 15.814 -35.882 1.00 40.72 109 GLU A C 1
ATOM 878 O O . GLU A 1 109 ? -26.471 15.622 -36.945 1.00 40.72 109 GLU A O 1
ATOM 883 N N . ALA A 1 110 ? -26.516 16.155 -34.766 1.00 41.47 110 ALA A N 1
ATOM 884 C CA . ALA A 1 110 ? -27.933 16.459 -34.730 1.00 41.47 110 ALA A CA 1
ATOM 885 C C . ALA A 1 110 ? -28.195 17.750 -35.517 1.00 41.47 110 ALA A C 1
ATOM 887 O O . ALA A 1 110 ? -27.964 18.852 -35.020 1.00 41.47 110 ALA A O 1
ATOM 888 N N . ASP A 1 111 ? -28.703 17.575 -36.734 1.00 37.12 111 ASP A N 1
ATOM 889 C CA . ASP A 1 111 ? -29.184 18.619 -37.629 1.00 37.12 111 ASP A CA 1
ATOM 890 C C . ASP A 1 111 ? -30.189 19.535 -36.908 1.00 37.12 111 ASP A C 1
ATOM 892 O O . ASP A 1 111 ? -31.306 19.144 -36.543 1.00 37.12 111 ASP A O 1
ATOM 896 N N . LYS A 1 112 ? -29.763 20.775 -36.666 1.00 43.09 112 LYS A N 1
ATOM 897 C CA . LYS A 1 112 ? -30.642 21.887 -36.330 1.00 43.09 112 LYS A CA 1
ATOM 898 C C . LYS A 1 112 ? -30.440 22.981 -37.371 1.00 43.09 112 LYS A C 1
ATOM 900 O O . LYS A 1 112 ? -29.446 23.699 -37.355 1.00 43.09 112 LYS A O 1
ATOM 905 N N . THR A 1 113 ? -31.508 23.159 -38.143 1.00 37.34 113 THR A N 1
ATOM 906 C CA . THR A 1 113 ? -31.982 24.385 -38.806 1.00 37.34 113 THR A CA 1
ATOM 907 C C . THR A 1 113 ? -31.353 24.790 -40.143 1.00 37.34 113 THR A C 1
ATOM 909 O O . THR A 1 113 ? -30.240 25.292 -40.224 1.00 37.34 113 THR A O 1
ATOM 912 N N . ALA A 1 114 ? -32.186 24.669 -41.182 1.00 36.69 114 ALA A N 1
ATOM 913 C CA . ALA A 1 114 ? -32.117 25.358 -42.472 1.00 36.69 114 ALA A CA 1
ATOM 914 C C . ALA A 1 114 ? -32.818 26.759 -42.400 1.00 36.69 114 ALA A C 1
ATOM 916 O O . ALA A 1 114 ? -33.307 27.123 -41.328 1.00 36.69 114 ALA A O 1
ATOM 917 N N . PRO A 1 115 ? -32.949 27.546 -43.494 1.00 58.34 115 PRO A N 1
ATOM 918 C CA . PRO A 1 115 ? -32.023 28.620 -43.895 1.00 58.34 115 PRO A CA 1
ATOM 919 C C . PRO A 1 115 ? -32.721 29.989 -44.126 1.00 58.34 115 PRO A C 1
ATOM 921 O O . PRO A 1 115 ? -33.947 30.051 -44.185 1.00 58.34 115 PRO A O 1
ATOM 924 N N . LEU A 1 116 ? -31.962 31.079 -44.338 1.00 36.56 116 LEU A N 1
ATOM 925 C CA . LEU A 1 116 ? -32.460 32.302 -45.005 1.00 36.56 116 LEU A CA 1
ATOM 926 C C . LEU A 1 116 ? -31.320 33.167 -45.598 1.00 36.56 116 LEU A C 1
ATOM 928 O O . LEU A 1 116 ? -30.536 33.759 -44.867 1.00 36.56 116 LEU A O 1
ATOM 932 N N . GLU A 1 117 ? -31.275 33.138 -46.933 1.00 38.62 117 GLU A N 1
ATOM 933 C CA . GLU A 1 117 ? -30.982 34.160 -47.965 1.00 38.62 117 GLU A CA 1
ATOM 934 C C . GLU A 1 117 ? -29.866 35.231 -47.821 1.00 38.62 117 GLU A C 1
ATOM 936 O O . GLU A 1 117 ? -29.758 35.963 -46.841 1.00 38.62 117 GLU A O 1
ATOM 941 N N . GLU A 1 118 ? -29.096 35.357 -48.917 1.00 44.62 118 GLU A N 1
ATOM 942 C CA . GLU A 1 118 ? -28.150 36.433 -49.282 1.00 44.62 118 GLU A CA 1
ATOM 943 C C . GLU A 1 118 ? -28.866 37.776 -49.616 1.00 44.62 118 GLU A C 1
ATOM 945 O O . GLU A 1 118 ? -30.099 37.786 -49.681 1.00 44.62 118 GLU A O 1
ATOM 950 N N . PRO A 1 119 ? -28.165 38.916 -49.883 1.00 50.31 119 PRO A N 1
ATOM 951 C CA . PRO A 1 119 ? -27.521 39.126 -51.201 1.00 50.31 119 PRO A CA 1
ATOM 952 C C . PRO A 1 119 ? -26.233 40.003 -51.256 1.00 50.31 119 PRO A C 1
ATOM 954 O O . PRO A 1 119 ? -26.083 41.000 -50.557 1.00 50.31 119 PRO A O 1
ATOM 957 N N . THR A 1 120 ? -25.340 39.608 -52.177 1.00 38.72 120 THR A N 1
ATOM 958 C CA . THR A 1 120 ? -24.447 40.358 -53.109 1.00 38.72 120 THR A CA 1
ATOM 959 C C . THR A 1 120 ? -24.046 41.830 -52.881 1.00 38.72 120 THR A C 1
ATOM 961 O O . THR A 1 120 ? -24.927 42.671 -52.766 1.00 38.72 120 THR A O 1
ATOM 964 N N . THR A 1 121 ? -22.761 42.158 -53.145 1.00 33.34 121 THR A N 1
ATOM 965 C CA . THR A 1 121 ? -22.332 43.214 -54.115 1.00 33.34 121 THR A CA 1
ATOM 966 C C . THR A 1 121 ? -20.824 43.153 -54.473 1.00 33.34 121 THR A C 1
ATOM 968 O O . THR A 1 121 ? -19.977 43.388 -53.621 1.00 33.34 121 THR A O 1
ATOM 971 N N . THR A 1 122 ? -20.542 42.847 -55.749 1.00 34.78 122 THR A N 1
ATOM 972 C CA . THR A 1 122 ? -19.587 43.444 -56.731 1.00 34.78 122 THR A CA 1
ATOM 973 C C . THR A 1 122 ? -18.231 44.092 -56.348 1.00 34.78 122 THR A C 1
ATOM 975 O O . THR A 1 122 ? -18.184 45.124 -55.687 1.00 34.78 122 THR A O 1
ATOM 978 N N . ASP A 1 123 ? -17.182 43.529 -56.978 1.00 35.38 123 ASP A N 1
ATOM 979 C CA . ASP A 1 123 ? -15.910 44.061 -57.550 1.00 35.38 123 ASP A CA 1
ATOM 980 C C . ASP A 1 123 ? -15.928 45.519 -58.099 1.00 35.38 123 ASP A C 1
ATOM 982 O O . ASP A 1 123 ? -17.028 45.986 -58.415 1.00 35.38 123 ASP A O 1
ATOM 986 N N . PRO A 1 124 ? -14.779 46.235 -58.332 1.00 55.19 124 PRO A N 1
ATOM 987 C CA . PRO A 1 124 ? -13.635 45.733 -59.138 1.00 55.19 124 PRO A CA 1
ATOM 988 C C . PRO A 1 124 ? -12.192 46.287 -58.896 1.00 55.19 124 PRO A C 1
ATOM 990 O O . PRO A 1 124 ? -11.990 47.376 -58.376 1.00 55.19 124 PRO A O 1
ATOM 993 N N . SER A 1 125 ? -11.206 45.515 -59.393 1.00 38.72 125 SER A N 1
ATOM 994 C CA . SER A 1 125 ? -10.032 45.855 -60.252 1.00 38.72 125 SER A CA 1
ATOM 995 C C . SER A 1 125 ? -9.191 47.135 -60.019 1.00 38.72 125 SER A C 1
ATOM 997 O O . SER A 1 125 ? -9.758 48.218 -59.957 1.00 38.72 125 SER A O 1
ATOM 999 N N . VAL A 1 126 ? -7.841 47.018 -60.091 1.00 39.53 126 VAL A N 1
ATOM 1000 C CA . VAL A 1 126 ? -6.890 47.819 -60.934 1.00 39.53 126 VAL A CA 1
ATOM 1001 C C . VAL A 1 126 ? -5.419 47.809 -60.420 1.00 39.53 126 VAL A C 1
ATOM 1003 O O . VAL A 1 126 ? -5.139 48.172 -59.284 1.00 39.53 126 VAL A O 1
ATOM 1006 N N . ASP A 1 127 ? -4.522 47.404 -61.334 1.00 35.12 127 ASP A N 1
ATOM 1007 C CA . ASP A 1 127 ? -3.130 47.800 -61.660 1.00 35.12 127 ASP A CA 1
ATOM 1008 C C . ASP A 1 127 ? -1.922 47.768 -60.678 1.00 35.12 127 ASP A C 1
ATOM 1010 O O . ASP A 1 127 ? -1.832 48.450 -59.662 1.00 35.12 127 ASP A O 1
ATOM 1014 N N . THR A 1 128 ? -0.898 47.026 -61.131 1.00 39.06 128 THR A N 1
ATOM 1015 C CA . THR A 1 128 ? 0.570 47.165 -60.909 1.00 39.06 128 THR A CA 1
ATOM 1016 C C . THR A 1 128 ? 1.132 48.290 -61.825 1.00 39.06 128 THR A C 1
ATOM 1018 O O . THR A 1 128 ? 0.366 48.756 -62.666 1.00 39.06 128 THR A O 1
ATOM 1021 N N . PRO A 1 129 ? 2.440 48.670 -61.875 1.00 53.75 129 PRO A N 1
ATOM 1022 C CA . PRO A 1 129 ? 3.617 48.478 -61.001 1.00 53.75 129 PRO A CA 1
ATOM 1023 C C . PRO A 1 129 ? 4.426 49.792 -60.753 1.00 53.75 129 PRO A C 1
ATOM 1025 O O . PRO A 1 129 ? 4.171 50.804 -61.396 1.00 53.75 129 PRO A O 1
ATOM 1028 N N . ALA A 1 130 ? 5.471 49.772 -59.908 1.00 37.94 130 ALA A N 1
ATOM 1029 C CA . ALA A 1 130 ? 6.644 50.656 -60.072 1.00 37.94 130 ALA A CA 1
ATOM 1030 C C . ALA A 1 130 ? 7.870 50.196 -59.257 1.00 37.94 130 ALA A C 1
ATOM 1032 O O . ALA A 1 130 ? 7.772 49.869 -58.076 1.00 37.94 130 ALA A O 1
ATOM 1033 N N . GLU A 1 131 ? 9.015 50.211 -59.938 1.00 39.38 131 GLU A N 1
ATOM 1034 C CA . GLU A 1 131 ? 10.393 50.075 -59.458 1.00 39.38 131 GLU A CA 1
ATOM 1035 C C . GLU A 1 131 ? 10.743 51.046 -58.322 1.00 39.38 131 GLU A C 1
ATOM 1037 O O . GLU A 1 131 ? 10.313 52.196 -58.347 1.00 39.38 131 GLU A O 1
ATOM 1042 N N . THR A 1 132 ? 11.634 50.656 -57.402 1.00 42.94 132 THR A N 1
ATOM 1043 C CA . THR A 1 132 ? 12.604 51.589 -56.796 1.00 42.94 132 THR A CA 1
ATOM 1044 C C . THR A 1 132 ? 13.861 50.837 -56.342 1.00 42.94 132 THR A C 1
ATOM 1046 O O . THR A 1 132 ? 13.817 49.683 -55.922 1.00 42.94 132 THR A O 1
ATOM 1049 N N . GLU A 1 133 ? 14.979 51.529 -56.512 1.00 39.38 133 GLU A N 1
ATOM 1050 C CA . GLU A 1 133 ? 16.364 51.101 -56.647 1.00 39.38 133 GLU A CA 1
ATOM 1051 C C . GLU A 1 133 ? 17.066 50.591 -55.372 1.00 39.38 133 GLU A C 1
ATOM 1053 O O . GLU A 1 133 ? 16.765 50.972 -54.241 1.00 39.38 133 GLU A O 1
ATOM 1058 N N . LEU A 1 134 ? 18.103 49.780 -55.609 1.00 48.31 134 LEU A N 1
ATOM 1059 C CA . LEU A 1 134 ? 19.204 49.472 -54.692 1.00 48.31 134 LEU A CA 1
ATOM 1060 C C . LEU A 1 134 ? 20.058 50.716 -54.391 1.00 48.31 134 LEU A C 1
ATOM 1062 O O . LEU A 1 134 ? 20.347 51.492 -55.301 1.00 48.31 134 LEU A O 1
ATOM 1066 N N . PRO A 1 135 ? 20.636 50.798 -53.181 1.00 61.28 135 PRO A N 1
ATOM 1067 C CA . PRO A 1 135 ? 21.951 51.415 -53.027 1.00 61.28 135 PRO A CA 1
ATOM 1068 C C . PRO A 1 135 ? 23.016 50.474 -52.416 1.00 61.28 135 PRO A C 1
ATOM 1070 O O . PRO A 1 135 ? 22.695 49.413 -51.877 1.00 61.28 135 PRO A O 1
ATOM 1073 N N . PRO A 1 136 ? 24.309 50.829 -52.570 1.00 57.41 136 PRO A N 1
ATOM 1074 C CA . PRO A 1 136 ? 25.383 49.871 -52.823 1.00 57.41 136 PRO A CA 1
ATOM 1075 C C . PRO A 1 136 ? 26.191 49.422 -51.597 1.00 57.41 136 PRO A C 1
ATOM 1077 O O . PRO A 1 136 ? 26.209 50.043 -50.537 1.00 57.41 136 PRO A O 1
ATOM 1080 N N . ALA A 1 137 ? 26.928 48.333 -51.826 1.00 44.03 137 ALA A N 1
ATOM 1081 C CA . ALA A 1 137 ? 27.884 47.691 -50.935 1.00 44.03 137 ALA A CA 1
ATOM 1082 C C . ALA A 1 137 ? 29.083 48.572 -50.540 1.00 44.03 137 ALA A C 1
ATOM 1084 O O . ALA A 1 137 ? 29.572 49.381 -51.328 1.00 44.03 137 ALA A O 1
ATOM 1085 N N . SER A 1 138 ? 29.612 48.324 -49.337 1.00 41.81 138 SER A N 1
ATOM 1086 C CA . SER A 1 138 ? 30.963 48.667 -48.856 1.00 41.81 138 SER A CA 1
ATOM 1087 C C . SER A 1 138 ? 31.222 47.943 -47.516 1.00 41.81 138 SER A C 1
ATOM 1089 O O . SER A 1 138 ? 30.265 47.596 -46.830 1.00 41.81 138 SER A O 1
ATOM 1091 N N . PRO A 1 139 ? 32.473 47.781 -47.053 1.00 51.62 139 PRO A N 1
ATOM 1092 C CA . PRO A 1 139 ? 33.552 47.052 -47.703 1.00 51.62 139 PRO A CA 1
ATOM 1093 C C . PRO A 1 139 ? 34.156 45.970 -46.779 1.00 51.62 139 PRO A C 1
ATOM 1095 O O . PRO A 1 139 ? 34.139 46.053 -45.552 1.00 51.62 139 PRO A O 1
ATOM 1098 N N . THR A 1 140 ? 34.747 44.963 -47.414 1.00 43.97 140 THR A N 1
ATOM 1099 C CA . THR A 1 140 ? 35.515 43.863 -46.823 1.00 43.97 140 THR A CA 1
ATOM 1100 C C . THR A 1 140 ? 36.713 44.370 -46.011 1.00 43.97 140 THR A C 1
ATOM 1102 O O . THR A 1 140 ? 37.582 45.056 -46.549 1.00 43.97 140 THR A O 1
ATOM 1105 N N . VAL A 1 141 ? 36.797 43.982 -44.735 1.00 48.00 141 VAL A N 1
ATOM 1106 C CA . VAL A 1 141 ? 37.983 44.172 -43.880 1.00 48.00 141 VAL A CA 1
ATOM 1107 C C . VAL A 1 141 ? 38.663 42.810 -43.671 1.00 48.00 141 VAL A C 1
ATOM 1109 O O . VAL A 1 141 ? 37.972 41.842 -43.349 1.00 48.00 141 VAL A O 1
ATOM 1112 N N . PRO A 1 142 ? 39.990 42.694 -43.870 1.00 51.62 142 PRO A N 1
ATOM 1113 C CA . PRO A 1 142 ? 40.692 41.415 -43.825 1.00 51.62 142 PRO A CA 1
ATOM 1114 C C . PRO A 1 142 ? 41.006 40.952 -42.393 1.00 51.62 142 PRO A C 1
ATOM 1116 O O . PRO A 1 142 ? 41.475 41.718 -41.552 1.00 51.62 142 PRO A O 1
ATOM 1119 N N . LEU A 1 143 ? 40.795 39.654 -42.160 1.00 47.81 143 LEU A N 1
ATOM 1120 C CA . LEU A 1 143 ? 41.281 38.888 -41.008 1.00 47.81 143 LEU A CA 1
ATOM 1121 C C . LEU A 1 143 ? 42.817 38.781 -41.029 1.00 47.81 143 LEU A C 1
ATOM 1123 O O . LEU A 1 143 ? 43.372 38.417 -42.069 1.00 47.81 143 LEU A O 1
ATOM 1127 N N . PRO A 1 144 ? 43.518 39.000 -39.903 1.00 49.09 144 PRO A N 1
ATOM 1128 C CA . PRO A 1 144 ? 44.920 38.639 -39.794 1.00 49.09 144 PRO A CA 1
ATOM 1129 C C . PRO A 1 144 ? 45.116 37.196 -39.303 1.00 49.09 144 PRO A C 1
ATOM 1131 O O . PRO A 1 144 ? 44.501 36.725 -38.348 1.00 49.09 144 PRO A O 1
ATOM 1134 N N . SER A 1 145 ? 46.033 36.545 -40.013 1.00 40.59 145 SER A N 1
ATOM 1135 C CA . SER A 1 145 ? 46.633 35.229 -39.816 1.00 40.59 145 SER A CA 1
ATOM 1136 C C . SER A 1 145 ? 47.204 34.996 -38.416 1.00 40.59 145 SER A C 1
ATOM 1138 O O . SER A 1 145 ? 47.835 35.872 -37.825 1.00 40.59 145 SER A O 1
ATOM 1140 N N . ALA A 1 146 ? 47.066 33.754 -37.954 1.00 41.53 146 ALA A N 1
ATOM 1141 C CA . ALA A 1 146 ? 47.769 33.195 -36.811 1.00 41.53 146 ALA A CA 1
ATOM 1142 C C . ALA A 1 146 ? 49.284 33.097 -37.067 1.00 41.53 146 ALA A C 1
ATOM 1144 O O . ALA A 1 146 ? 49.712 32.713 -38.155 1.00 41.53 146 ALA A O 1
ATOM 1145 N N . SER A 1 147 ? 50.084 33.382 -36.039 1.00 41.75 147 SER A N 1
ATOM 1146 C CA . SER A 1 147 ? 51.436 32.840 -35.888 1.00 41.75 147 SER A CA 1
ATOM 1147 C C . SER A 1 147 ? 51.797 32.708 -34.409 1.00 41.75 147 SER A C 1
ATOM 1149 O O . SER A 1 147 ? 51.465 33.560 -33.585 1.00 41.75 147 SER A O 1
ATOM 1151 N N . GLU A 1 148 ? 52.475 31.607 -34.117 1.00 38.44 148 GLU A N 1
ATOM 1152 C CA . GLU A 1 148 ? 52.963 31.113 -32.833 1.00 38.44 148 GLU A CA 1
ATOM 1153 C C . GLU A 1 148 ? 53.915 32.074 -32.094 1.00 38.44 148 GLU A C 1
ATOM 1155 O O . GLU A 1 148 ? 54.624 32.864 -32.713 1.00 38.44 148 GLU A O 1
ATOM 1160 N N . GLY A 1 149 ? 54.029 31.916 -30.764 1.00 31.02 149 GLY A N 1
ATOM 1161 C CA . GLY A 1 149 ? 55.254 32.303 -30.049 1.00 31.02 149 GLY A CA 1
ATOM 1162 C C . GLY A 1 149 ? 55.110 32.877 -28.634 1.00 31.02 149 GLY A C 1
ATOM 1163 O O . GLY A 1 149 ? 55.056 34.082 -28.445 1.00 31.02 149 GLY A O 1
ATOM 1164 N N . SER A 1 150 ? 55.174 31.989 -27.637 1.00 34.47 150 SER A N 1
ATOM 1165 C CA . SER A 1 150 ? 55.882 32.112 -26.345 1.00 34.47 150 SER A CA 1
ATOM 1166 C C . SER A 1 150 ? 55.871 33.404 -25.494 1.00 34.47 150 SER A C 1
ATOM 1168 O O . SER A 1 150 ? 56.507 34.406 -25.795 1.00 34.47 150 SER A O 1
ATOM 1170 N N . ARG A 1 151 ? 55.348 33.211 -24.269 1.00 41.84 151 ARG A N 1
ATOM 1171 C CA . ARG A 1 151 ? 55.840 33.642 -22.936 1.00 41.84 151 ARG A CA 1
ATOM 1172 C C . ARG A 1 151 ? 56.366 35.080 -22.765 1.00 41.84 151 ARG A C 1
ATOM 1174 O O . ARG A 1 151 ? 57.492 35.389 -23.140 1.00 41.84 151 ARG A O 1
ATOM 1181 N N . LYS A 1 152 ? 55.685 35.840 -21.894 1.00 32.94 152 LYS A N 1
ATOM 1182 C CA . LYS A 1 152 ? 56.314 36.528 -20.742 1.00 32.94 152 LYS A CA 1
ATOM 1183 C C . LYS A 1 152 ? 55.265 36.982 -19.723 1.00 32.94 152 LYS A C 1
ATOM 1185 O O . LYS A 1 152 ? 54.385 37.778 -20.029 1.00 32.94 152 LYS A O 1
ATOM 1190 N N . ALA A 1 153 ? 55.408 36.479 -18.499 1.00 41.53 153 ALA A N 1
ATOM 1191 C CA . ALA A 1 153 ? 54.693 36.943 -17.321 1.00 41.53 153 ALA A CA 1
ATOM 1192 C C . ALA A 1 153 ? 55.032 38.415 -17.031 1.00 41.53 153 ALA A C 1
ATOM 1194 O O . ALA A 1 153 ? 56.206 38.795 -17.019 1.00 41.53 153 ALA A O 1
ATOM 1195 N N . LYS A 1 154 ? 54.009 39.229 -16.752 1.00 34.69 154 LYS A N 1
ATOM 1196 C CA . LYS A 1 154 ? 54.162 40.529 -16.097 1.00 34.69 154 LYS A CA 1
ATOM 1197 C C . LYS A 1 154 ? 53.264 40.592 -14.868 1.00 34.69 154 LYS A C 1
ATOM 1199 O O . LYS A 1 154 ? 52.059 40.392 -14.935 1.00 34.69 154 LYS A O 1
ATOM 1204 N N . SER A 1 155 ? 53.948 40.857 -13.762 1.00 32.84 155 SER A N 1
ATOM 1205 C CA . SER A 1 155 ? 53.469 41.136 -12.416 1.00 32.84 155 SER A CA 1
ATOM 1206 C C . SER A 1 155 ? 52.390 42.225 -12.398 1.00 32.84 155 SER A C 1
ATOM 1208 O O . SER A 1 155 ? 52.613 43.327 -12.902 1.00 32.84 155 SER A O 1
ATOM 1210 N N . ILE A 1 156 ? 51.241 41.911 -11.794 1.00 32.59 156 ILE A N 1
ATOM 1211 C CA . ILE A 1 156 ? 50.185 42.859 -11.424 1.00 32.59 156 ILE A CA 1
ATOM 1212 C C . ILE A 1 156 ? 50.137 42.903 -9.890 1.00 32.59 156 ILE A C 1
ATOM 1214 O O . ILE A 1 156 ? 50.078 41.868 -9.229 1.00 32.59 156 ILE A O 1
ATOM 1218 N N . LYS A 1 157 ? 50.214 44.119 -9.335 1.00 31.59 157 LYS A N 1
ATOM 1219 C CA . LYS A 1 157 ? 50.127 44.425 -7.896 1.00 31.59 157 LYS A CA 1
ATOM 1220 C C . LYS A 1 157 ? 48.704 44.177 -7.352 1.00 31.59 157 LYS A C 1
ATOM 1222 O O . LYS A 1 157 ? 47.747 44.319 -8.112 1.00 31.59 157 LYS A O 1
ATOM 1227 N N . PRO A 1 158 ? 48.551 43.859 -6.052 1.00 32.62 158 PRO A N 1
ATOM 1228 C CA . PRO A 1 158 ? 47.289 43.401 -5.482 1.00 32.62 158 PRO A CA 1
ATOM 1229 C C . PRO A 1 158 ? 46.330 44.575 -5.257 1.00 32.62 158 PRO A C 1
ATOM 1231 O O . PRO A 1 158 ? 46.663 45.526 -4.552 1.00 32.62 158 PRO A O 1
ATOM 1234 N N . TYR A 1 159 ? 45.131 44.492 -5.832 1.00 30.09 159 TYR A N 1
ATOM 1235 C CA . TYR A 1 159 ? 43.986 45.292 -5.402 1.00 30.09 159 TYR A CA 1
ATOM 1236 C C . TYR A 1 159 ? 43.109 44.456 -4.468 1.00 30.09 159 TYR A C 1
ATOM 1238 O O . TYR A 1 159 ? 42.966 43.249 -4.645 1.00 30.09 159 TYR A O 1
ATOM 1246 N N . GLY A 1 160 ? 42.602 45.129 -3.434 1.00 31.77 160 GLY A N 1
ATOM 1247 C CA . GLY A 1 160 ? 42.067 44.560 -2.204 1.00 31.77 160 GLY A CA 1
ATOM 1248 C C . GLY A 1 160 ? 41.051 43.434 -2.375 1.00 31.77 160 GLY A C 1
ATOM 1249 O O . GLY A 1 160 ? 40.047 43.558 -3.073 1.00 31.77 160 GLY A O 1
ATOM 1250 N N . VAL A 1 161 ? 41.318 42.360 -1.638 1.00 27.36 161 VAL A N 1
ATOM 1251 C CA . VAL A 1 161 ? 40.404 41.255 -1.375 1.00 27.36 161 VAL A CA 1
ATOM 1252 C C . VAL A 1 161 ? 39.235 41.795 -0.547 1.00 27.36 161 VAL A C 1
ATOM 1254 O O . VAL A 1 161 ? 39.393 42.122 0.626 1.00 27.36 161 VAL A O 1
ATOM 1257 N N . LYS A 1 162 ? 38.053 41.896 -1.158 1.00 29.72 162 LYS A N 1
ATOM 1258 C CA . LYS A 1 162 ? 36.805 41.661 -0.428 1.00 29.72 162 LYS A CA 1
ATOM 1259 C C . LYS A 1 162 ? 36.542 40.167 -0.535 1.00 29.72 162 LYS A C 1
ATOM 1261 O O . LYS A 1 162 ? 36.425 39.657 -1.648 1.00 29.72 162 LYS A O 1
ATOM 1266 N N . GLU A 1 163 ? 36.498 39.483 0.602 1.00 29.91 163 GLU A N 1
ATOM 1267 C CA . GLU A 1 163 ? 36.063 38.091 0.698 1.00 29.91 163 GLU A CA 1
ATOM 1268 C C . GLU A 1 163 ? 34.617 37.993 0.196 1.00 29.91 163 GLU A C 1
ATOM 1270 O O . GLU A 1 163 ? 33.659 38.219 0.930 1.00 29.91 163 GLU A O 1
ATOM 1275 N N . TYR A 1 164 ? 34.446 37.684 -1.088 1.00 29.45 164 TYR A N 1
ATOM 1276 C CA . TYR A 1 164 ? 33.229 37.032 -1.535 1.00 29.45 164 TYR A CA 1
ATOM 1277 C C . TYR A 1 164 ? 33.359 35.573 -1.130 1.00 29.45 164 TYR A C 1
ATOM 1279 O O . TYR A 1 164 ? 34.238 34.856 -1.601 1.00 29.45 164 TYR A O 1
ATOM 1287 N N . GLN A 1 165 ? 32.492 35.170 -0.213 1.00 27.55 165 GLN A N 1
ATOM 1288 C CA . GLN A 1 165 ? 32.338 33.818 0.291 1.00 27.55 165 GLN A CA 1
ATOM 1289 C C . GLN A 1 165 ? 31.975 32.883 -0.881 1.00 27.55 165 GLN A C 1
ATOM 1291 O O . GLN A 1 165 ? 30.811 32.652 -1.202 1.00 27.55 165 GLN A O 1
ATOM 1296 N N . THR A 1 166 ? 32.985 32.366 -1.580 1.00 29.84 166 THR A N 1
ATOM 1297 C CA . THR A 1 166 ? 32.852 31.343 -2.623 1.00 29.84 166 THR A CA 1
ATOM 1298 C C . THR A 1 166 ? 32.626 29.987 -1.963 1.00 29.84 166 THR A C 1
ATOM 1300 O O . THR A 1 166 ? 33.528 29.157 -1.916 1.00 29.84 166 THR A O 1
ATOM 1303 N N . GLN A 1 167 ? 31.431 29.766 -1.416 1.00 29.64 167 GLN A N 1
ATOM 1304 C CA . GLN A 1 167 ? 31.051 28.469 -0.839 1.00 29.64 167 GLN A CA 1
ATOM 1305 C C . GLN A 1 167 ? 29.893 27.767 -1.563 1.00 29.64 167 GLN A C 1
ATOM 1307 O O . GLN A 1 167 ? 29.462 26.721 -1.106 1.00 29.64 167 GLN A O 1
ATOM 1312 N N . ASN A 1 168 ? 29.420 28.256 -2.720 1.00 37.75 168 ASN A N 1
ATOM 1313 C CA . ASN A 1 168 ? 28.260 27.640 -3.389 1.00 37.75 168 ASN A CA 1
ATOM 1314 C C . ASN A 1 168 ? 28.358 27.440 -4.911 1.00 37.75 168 ASN A C 1
ATOM 1316 O O . ASN A 1 168 ? 27.356 27.119 -5.536 1.00 37.75 168 ASN A O 1
ATOM 1320 N N . TYR A 1 169 ? 29.535 27.568 -5.534 1.00 33.66 169 TYR A N 1
ATOM 1321 C CA . TYR A 1 169 ? 29.664 27.327 -6.984 1.00 33.66 169 TYR A CA 1
ATOM 1322 C C . TYR A 1 169 ? 29.724 25.839 -7.379 1.00 33.66 169 TYR A C 1
ATOM 1324 O O . TYR A 1 169 ? 29.490 25.517 -8.541 1.00 33.66 169 TYR A O 1
ATOM 1332 N N . GLY A 1 170 ? 29.996 24.929 -6.436 1.00 38.00 170 GLY A N 1
ATOM 1333 C CA . GLY A 1 170 ? 30.130 23.491 -6.717 1.00 38.00 170 GLY A CA 1
ATOM 1334 C C . GLY A 1 170 ? 28.809 22.725 -6.847 1.00 38.00 170 GLY A C 1
ATOM 1335 O O . GLY A 1 170 ? 28.762 21.733 -7.557 1.00 38.00 170 GLY A O 1
ATOM 1336 N N . VAL A 1 171 ? 27.729 23.205 -6.218 1.00 45.88 171 VAL A N 1
ATOM 1337 C CA . VAL A 1 171 ? 26.427 22.499 -6.135 1.00 45.88 171 VAL A CA 1
ATOM 1338 C C . VAL A 1 171 ? 25.468 22.907 -7.271 1.00 45.88 171 VAL A C 1
ATOM 1340 O O . VAL A 1 171 ? 24.370 22.385 -7.408 1.00 45.88 171 VAL A O 1
ATOM 1343 N N . LEU A 1 172 ? 25.854 23.868 -8.119 1.00 44.84 172 LEU A N 1
ATOM 1344 C CA . LEU A 1 172 ? 24.978 24.425 -9.163 1.00 44.84 172 LEU A CA 1
ATOM 1345 C C . LEU A 1 172 ? 25.030 23.649 -10.493 1.00 44.84 172 LEU A C 1
ATOM 1347 O O . LEU A 1 172 ? 24.475 24.132 -11.476 1.00 44.84 172 LEU A O 1
ATOM 1351 N N . ARG A 1 173 ? 25.730 22.509 -10.552 1.00 54.88 173 ARG A N 1
ATOM 1352 C CA . ARG A 1 173 ? 25.989 21.751 -11.791 1.00 54.88 173 ARG A CA 1
ATOM 1353 C C . ARG A 1 173 ? 25.465 20.315 -11.774 1.00 54.88 173 ARG A C 1
ATOM 1355 O O . ARG A 1 173 ? 25.886 19.524 -12.611 1.00 54.88 173 ARG A O 1
ATOM 1362 N N . ASP A 1 174 ? 24.557 19.979 -10.867 1.00 60.94 174 ASP A N 1
ATOM 1363 C CA . ASP A 1 174 ? 23.906 18.674 -10.933 1.00 60.94 174 ASP A CA 1
ATOM 1364 C C . ASP A 1 174 ? 22.944 18.656 -12.127 1.00 60.94 174 ASP A C 1
ATOM 1366 O O . ASP A 1 174 ? 21.895 19.303 -12.134 1.00 60.94 174 ASP A O 1
ATOM 1370 N N . SER A 1 175 ? 23.348 17.931 -13.170 1.00 66.44 175 SER A N 1
ATOM 1371 C CA . SER A 1 175 ? 22.617 17.734 -14.427 1.00 66.44 175 SER A CA 1
ATOM 1372 C C . SER A 1 175 ? 21.310 16.954 -14.256 1.00 66.44 175 SER A C 1
ATOM 1374 O O . SER A 1 175 ? 20.522 16.876 -15.189 1.00 66.44 175 SER A O 1
ATOM 1376 N N . SER A 1 176 ? 21.042 16.416 -13.065 1.00 74.38 176 SER A N 1
ATOM 1377 C CA . SER A 1 176 ? 19.871 15.592 -12.743 1.00 74.38 176 SER A CA 1
ATOM 1378 C C . SER A 1 176 ? 18.535 16.346 -12.723 1.00 74.38 176 SER A C 1
ATOM 1380 O O . SER A 1 176 ? 17.489 15.711 -12.670 1.00 74.38 176 SER A O 1
ATOM 1382 N N . ALA A 1 177 ? 18.535 17.681 -12.793 1.00 83.19 177 ALA A N 1
ATOM 1383 C CA . ALA A 1 177 ? 17.316 18.496 -12.897 1.00 83.19 177 ALA A CA 1
ATOM 1384 C C . ALA A 1 177 ? 17.047 19.036 -14.321 1.00 83.19 177 ALA A C 1
ATOM 1386 O O . ALA A 1 177 ? 16.190 19.909 -14.509 1.00 83.19 177 ALA A O 1
ATOM 1387 N N . ILE A 1 178 ? 17.793 18.541 -15.314 1.00 88.06 178 ILE A N 1
ATOM 1388 C CA . ILE A 1 178 ? 17.662 18.887 -16.731 1.00 88.06 178 ILE A CA 1
ATOM 1389 C C . ILE A 1 178 ? 17.191 17.640 -17.479 1.00 88.06 178 ILE A C 1
ATOM 1391 O O . ILE A 1 178 ? 17.819 16.590 -17.381 1.00 88.06 178 ILE A O 1
ATOM 1395 N N . LEU A 1 179 ? 16.105 17.769 -18.237 1.00 90.00 179 LEU A N 1
ATOM 1396 C CA . LEU A 1 179 ? 15.569 16.706 -19.084 1.00 90.00 179 LEU A CA 1
ATOM 1397 C C . LEU A 1 179 ? 15.916 17.007 -20.545 1.00 90.00 179 LEU A C 1
ATOM 1399 O O . LEU A 1 179 ? 15.718 18.138 -20.989 1.00 90.00 179 LEU A O 1
ATOM 1403 N N . GLU A 1 180 ? 16.435 16.029 -21.284 1.00 92.44 180 GLU A N 1
ATOM 1404 C CA . GLU A 1 180 ? 16.560 16.113 -22.745 1.00 92.44 180 GLU A CA 1
ATOM 1405 C C . GLU A 1 180 ? 15.234 15.675 -23.379 1.00 92.44 180 GLU A C 1
ATOM 1407 O O . GLU A 1 180 ? 14.646 14.677 -22.969 1.00 92.44 180 GLU A O 1
ATOM 1412 N N . VAL A 1 181 ? 14.744 16.452 -24.341 1.00 90.00 181 VAL A N 1
ATOM 1413 C CA . VAL A 1 181 ? 13.509 16.200 -25.088 1.00 90.00 181 VAL A CA 1
ATOM 1414 C C . VAL A 1 181 ? 13.854 16.243 -26.571 1.00 90.00 181 VAL A C 1
ATOM 1416 O O . VAL A 1 181 ? 14.470 17.206 -27.028 1.00 90.00 181 VAL A O 1
ATOM 1419 N N . GLU A 1 182 ? 13.466 15.214 -27.314 1.00 93.88 182 GLU A N 1
ATOM 1420 C CA . GLU A 1 182 ? 13.641 15.129 -28.765 1.00 93.88 182 GLU A CA 1
ATOM 1421 C C . GLU A 1 182 ? 12.278 15.292 -29.449 1.00 93.88 182 GLU A C 1
ATOM 1423 O O . GLU A 1 182 ? 11.293 14.683 -29.030 1.00 93.88 182 GLU A O 1
ATOM 1428 N N . TYR A 1 183 ? 12.204 16.169 -30.449 1.00 86.94 183 TYR A N 1
ATOM 1429 C CA . TYR A 1 183 ? 10.991 16.423 -31.230 1.00 86.94 183 TYR A CA 1
ATOM 1430 C C . TYR A 1 183 ? 10.945 15.534 -32.483 1.00 86.94 183 TYR A C 1
ATOM 1432 O O . TYR A 1 183 ? 11.953 14.962 -32.892 1.00 86.94 183 TYR A O 1
ATOM 1440 N N . GLU A 1 184 ? 9.777 15.448 -33.133 1.00 83.50 184 GLU A N 1
ATOM 1441 C CA . GLU A 1 184 ? 9.559 14.630 -34.345 1.00 83.50 184 GLU A CA 1
ATOM 1442 C C . GLU A 1 184 ? 10.483 14.993 -35.522 1.00 83.50 184 GLU A C 1
ATOM 1444 O O . GLU A 1 184 ? 10.738 14.165 -36.394 1.00 83.50 184 GLU A O 1
ATOM 1449 N N . ASP A 1 185 ? 11.011 16.219 -35.550 1.00 89.00 185 ASP A N 1
ATOM 1450 C CA . ASP A 1 185 ? 11.972 16.683 -36.555 1.00 89.00 185 ASP A CA 1
ATOM 1451 C C . ASP A 1 185 ? 13.431 16.290 -36.240 1.00 89.00 185 ASP A C 1
ATOM 1453 O O . ASP A 1 185 ? 14.348 16.673 -36.972 1.00 89.00 185 ASP A O 1
ATOM 1457 N N . GLY A 1 186 ? 13.658 15.540 -35.155 1.00 91.38 186 GLY A N 1
ATOM 1458 C CA . GLY A 1 186 ? 14.978 15.156 -34.651 1.00 91.38 186 GLY A CA 1
ATOM 1459 C C . GLY A 1 186 ? 15.723 16.293 -33.948 1.00 91.38 186 GLY A C 1
ATOM 1460 O O . GLY A 1 186 ? 16.907 16.158 -33.621 1.00 91.38 186 GLY A O 1
ATOM 1461 N N . SER A 1 187 ? 15.077 17.442 -33.722 1.00 91.81 187 SER A N 1
ATOM 1462 C CA . SER A 1 187 ? 15.669 18.509 -32.924 1.00 91.81 187 SER A CA 1
ATOM 1463 C C . SER A 1 187 ? 15.630 18.149 -31.438 1.00 91.81 187 SER A C 1
ATOM 1465 O O . SER A 1 187 ? 14.672 17.569 -30.931 1.00 91.81 187 SER A O 1
ATOM 1467 N N . LYS A 1 188 ? 16.702 18.497 -30.723 1.00 92.12 188 LYS A N 1
ATOM 1468 C CA . LYS A 1 188 ? 16.850 18.243 -29.286 1.00 92.12 188 LYS A CA 1
ATOM 1469 C C . LYS A 1 188 ? 16.740 19.549 -28.511 1.00 92.12 188 LYS A C 1
ATOM 1471 O O . LYS A 1 188 ? 17.380 20.549 -28.850 1.00 92.12 188 LYS A O 1
ATOM 1476 N N . ALA A 1 189 ? 15.970 19.532 -27.433 1.00 96.06 189 ALA A N 1
ATOM 1477 C CA . ALA A 1 189 ? 15.882 20.609 -26.463 1.00 96.06 189 ALA A CA 1
ATOM 1478 C C . ALA A 1 189 ? 16.100 20.100 -25.041 1.00 96.06 189 ALA A C 1
ATOM 1480 O O . ALA A 1 189 ? 16.021 18.916 -24.742 1.00 96.06 189 ALA A O 1
ATOM 1481 N N . PHE A 1 190 ? 16.385 21.042 -24.151 1.00 96.50 190 PHE A N 1
ATOM 1482 C CA . PHE A 1 190 ? 16.527 20.807 -22.728 1.00 96.50 190 PHE A CA 1
ATOM 1483 C C . PHE A 1 190 ? 15.364 21.471 -21.995 1.00 96.50 190 PHE A C 1
ATOM 1485 O O . PHE A 1 190 ? 15.161 22.683 -22.137 1.00 96.50 190 PHE A O 1
ATOM 1492 N N . ARG A 1 191 ? 14.634 20.695 -21.194 1.00 96.44 191 ARG A N 1
ATOM 1493 C CA . ARG A 1 191 ? 13.524 21.137 -20.345 1.00 96.44 191 ARG A CA 1
ATOM 1494 C C . ARG A 1 191 ? 13.937 21.160 -18.877 1.00 96.44 191 ARG A C 1
ATOM 1496 O O . ARG A 1 191 ? 14.695 20.312 -18.407 1.00 96.44 191 ARG A O 1
ATOM 1503 N N . CYS A 1 192 ? 13.435 22.140 -18.133 1.00 96.44 192 CYS A N 1
ATOM 1504 C CA . CYS A 1 192 ? 13.619 22.199 -16.688 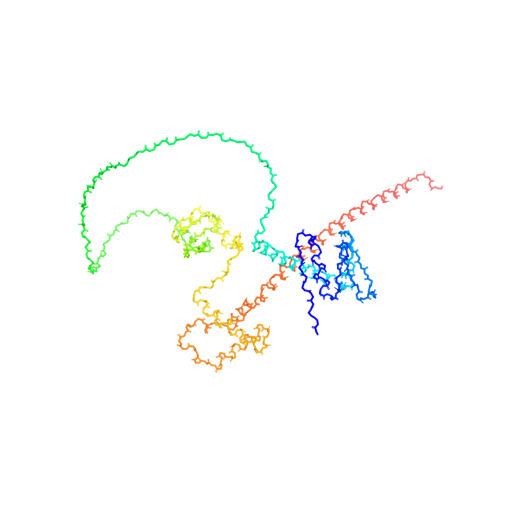1.00 96.44 192 CYS A CA 1
ATOM 1505 C C . CYS A 1 192 ? 12.681 21.204 -15.989 1.00 96.44 192 CYS A C 1
ATOM 1507 O O . CYS A 1 192 ? 11.483 21.205 -16.242 1.00 96.44 192 CYS A O 1
ATOM 1509 N N . ALA A 1 193 ? 13.181 20.403 -15.045 1.00 94.56 193 ALA A N 1
ATOM 1510 C CA . ALA A 1 193 ? 12.317 19.515 -14.256 1.00 94.56 193 ALA A CA 1
ATOM 1511 C C . ALA A 1 193 ? 11.390 20.268 -13.272 1.00 94.56 193 ALA A C 1
ATOM 1513 O O . ALA A 1 193 ? 10.446 19.690 -12.736 1.00 94.56 193 ALA A O 1
ATOM 1514 N N . LEU A 1 194 ? 11.664 21.554 -13.012 1.00 94.81 194 LEU A N 1
ATOM 1515 C CA . LEU A 1 194 ? 10.954 22.379 -12.026 1.00 94.81 194 LEU A CA 1
ATOM 1516 C C . LEU A 1 194 ? 9.865 23.278 -12.628 1.00 94.81 194 LEU A C 1
ATOM 1518 O O . LEU A 1 194 ? 9.009 23.761 -11.890 1.00 94.81 194 LEU A O 1
ATOM 1522 N N . CYS A 1 195 ? 9.902 23.542 -13.936 1.00 96.06 195 CYS A N 1
ATOM 1523 C CA . CYS A 1 195 ? 8.900 24.348 -14.636 1.00 96.06 195 CYS A CA 1
ATOM 1524 C C . CYS A 1 195 ? 8.941 24.098 -16.151 1.00 96.06 195 CYS A C 1
ATOM 1526 O O . CYS A 1 195 ? 9.857 23.464 -16.659 1.00 96.06 195 CYS A O 1
ATOM 1528 N N . ASP A 1 196 ? 8.003 24.670 -16.901 1.00 96.44 196 ASP A N 1
ATOM 1529 C CA . ASP A 1 196 ? 7.859 24.431 -18.347 1.00 96.44 196 ASP A CA 1
ATOM 1530 C C . ASP A 1 196 ? 8.855 25.208 -19.230 1.00 96.44 196 ASP A C 1
ATOM 1532 O O . ASP A 1 196 ? 8.577 25.528 -20.382 1.00 96.44 196 ASP A O 1
ATOM 1536 N N . PHE A 1 197 ? 10.022 25.572 -18.695 1.00 96.81 197 PHE A N 1
ATOM 1537 C CA . PHE A 1 197 ? 11.039 26.275 -19.469 1.00 96.81 197 PHE A CA 1
ATOM 1538 C C . PHE A 1 197 ? 11.848 25.300 -20.331 1.00 96.81 197 PHE A C 1
ATOM 1540 O O . PHE A 1 197 ? 12.497 24.395 -19.805 1.00 96.81 197 PHE A O 1
ATOM 1547 N N . GLU A 1 198 ? 11.868 25.549 -21.642 1.00 96.31 198 GLU A N 1
ATOM 1548 C CA . GLU A 1 198 ? 12.552 24.732 -22.650 1.00 96.31 198 GLU A CA 1
ATOM 1549 C C . GLU A 1 198 ? 13.518 25.579 -23.497 1.00 96.31 198 GLU A C 1
ATOM 1551 O O . GLU A 1 198 ? 13.228 26.729 -23.851 1.00 96.31 198 GLU A O 1
ATOM 1556 N N . ARG A 1 199 ? 14.700 25.036 -23.818 1.00 96.31 199 ARG A N 1
ATOM 1557 C CA . ARG A 1 199 ? 15.702 25.677 -24.691 1.00 96.31 199 ARG A CA 1
ATOM 1558 C C . ARG A 1 199 ? 16.524 24.655 -25.469 1.00 96.31 199 ARG A C 1
ATOM 1560 O O . ARG A 1 199 ? 16.984 23.679 -24.900 1.00 96.31 199 ARG A O 1
ATOM 1567 N N . GLY A 1 200 ? 16.875 24.974 -26.715 1.00 95.88 200 GLY A N 1
ATOM 1568 C CA . GLY A 1 200 ? 17.771 24.155 -27.552 1.00 95.88 200 GLY A CA 1
ATOM 1569 C C . GLY A 1 200 ? 19.257 24.151 -27.153 1.00 95.88 200 GLY A C 1
ATOM 1570 O O . GLY A 1 200 ? 20.096 23.718 -27.930 1.00 95.88 200 GLY A O 1
ATOM 1571 N N . SER A 1 201 ? 19.637 24.686 -25.985 1.00 95.81 201 SER A N 1
ATOM 1572 C CA . SER A 1 201 ? 21.040 24.717 -25.550 1.00 95.81 201 SER A CA 1
ATOM 1573 C C . SER A 1 201 ? 21.189 24.435 -24.062 1.00 95.81 201 SER A C 1
ATOM 1575 O O . SER A 1 201 ? 20.572 25.095 -23.219 1.00 95.81 201 SER A O 1
ATOM 1577 N N . HIS A 1 202 ? 22.114 23.526 -23.745 1.00 92.75 202 HIS A N 1
ATOM 1578 C CA . HIS A 1 202 ? 22.480 23.160 -22.381 1.00 92.75 202 HIS A CA 1
ATOM 1579 C C . HIS A 1 202 ? 22.979 24.366 -21.554 1.00 92.75 202 HIS A C 1
ATOM 1581 O O . HIS A 1 202 ? 22.793 24.438 -20.339 1.00 92.75 202 HIS A O 1
ATOM 1587 N N . HIS A 1 203 ? 23.589 25.373 -22.188 1.00 94.44 203 HIS A N 1
ATOM 1588 C CA . HIS A 1 203 ? 24.039 26.569 -21.471 1.00 94.44 203 HIS A CA 1
ATOM 1589 C C . HIS A 1 203 ? 22.860 27.439 -21.008 1.00 94.44 203 HIS A C 1
ATOM 1591 O O . HIS A 1 203 ? 22.860 27.958 -19.891 1.00 94.44 203 HIS A O 1
ATOM 1597 N N . SER A 1 204 ? 21.824 27.560 -21.843 1.00 95.94 204 SER A N 1
ATOM 1598 C CA . SER A 1 204 ? 20.634 28.352 -21.528 1.00 95.94 204 SER A CA 1
ATOM 1599 C C . SER A 1 204 ? 19.798 27.724 -20.416 1.00 95.94 204 SER A C 1
ATOM 1601 O O . SER A 1 204 ? 19.299 28.455 -19.558 1.00 95.94 204 SER A O 1
ATOM 1603 N N . ILE A 1 205 ? 19.680 26.392 -20.389 1.00 96.06 205 ILE A N 1
ATOM 1604 C CA . ILE A 1 205 ? 18.978 25.698 -19.304 1.00 96.06 205 ILE A CA 1
ATOM 1605 C C . ILE A 1 205 ? 19.757 25.786 -17.984 1.00 96.06 205 ILE A C 1
ATOM 1607 O O . ILE A 1 205 ? 19.161 26.065 -16.951 1.00 96.06 205 ILE A O 1
ATOM 1611 N N . ASN A 1 206 ? 21.093 25.709 -18.001 1.00 94.62 206 ASN A N 1
ATOM 1612 C CA . ASN A 1 206 ? 21.903 25.910 -16.791 1.00 94.62 206 ASN A CA 1
ATOM 1613 C C . ASN A 1 206 ? 21.786 27.333 -16.229 1.00 94.62 206 ASN A C 1
ATOM 1615 O O . ASN A 1 206 ? 21.655 27.520 -15.020 1.00 94.62 206 ASN A O 1
ATOM 1619 N N . GLY A 1 207 ? 21.774 28.346 -17.101 1.00 95.81 207 GLY A N 1
ATOM 1620 C CA . GLY A 1 207 ? 21.491 29.723 -16.689 1.00 95.81 207 GLY A CA 1
ATOM 1621 C C . GLY A 1 207 ? 20.085 29.877 -16.100 1.00 95.81 207 GLY A C 1
ATOM 1622 O O . GLY A 1 207 ? 19.890 30.623 -15.141 1.00 95.81 207 GLY A O 1
ATOM 1623 N N . HIS A 1 208 ? 19.110 29.133 -16.629 1.00 96.81 208 HIS A N 1
ATOM 1624 C CA . HIS A 1 208 ? 17.761 29.071 -16.076 1.00 96.81 208 HIS A CA 1
ATOM 1625 C C . HIS A 1 208 ? 17.718 28.388 -14.701 1.00 96.81 208 HIS A C 1
ATOM 1627 O O . HIS A 1 208 ? 17.052 28.908 -13.810 1.00 96.81 208 HIS A O 1
ATOM 1633 N N . MET A 1 209 ? 18.464 27.298 -14.480 1.00 95.44 209 MET A N 1
ATOM 1634 C CA . MET A 1 209 ? 18.516 26.602 -13.184 1.00 95.44 209 MET A CA 1
ATOM 1635 C C . MET A 1 209 ? 18.962 27.516 -12.036 1.00 95.44 209 MET A C 1
ATOM 1637 O O . MET A 1 209 ? 18.549 27.318 -10.897 1.00 95.44 209 MET A O 1
ATOM 1641 N N . GLY A 1 210 ? 19.742 28.561 -12.323 1.00 95.69 210 GLY A N 1
ATOM 1642 C CA . GLY A 1 210 ? 20.098 29.587 -11.340 1.00 95.69 210 GLY A CA 1
ATOM 1643 C C . GLY A 1 210 ? 18.922 30.439 -10.838 1.00 95.69 210 GLY A C 1
ATOM 1644 O O . GLY A 1 210 ? 19.077 31.122 -9.829 1.00 95.69 210 GLY A O 1
ATOM 1645 N N . LYS A 1 211 ? 17.763 30.414 -11.512 1.00 96.50 211 LYS A N 1
ATOM 1646 C CA . LYS A 1 211 ? 16.543 31.133 -11.102 1.00 96.50 211 LYS A CA 1
ATOM 1647 C C . LYS A 1 211 ? 15.704 30.370 -10.076 1.00 96.50 211 LYS A C 1
ATOM 1649 O O . LYS A 1 211 ? 14.861 30.984 -9.429 1.00 96.50 211 LYS A O 1
ATOM 1654 N N . HIS A 1 212 ? 15.923 29.066 -9.931 1.00 95.94 212 HIS A N 1
ATOM 1655 C CA . HIS A 1 212 ? 15.247 28.249 -8.925 1.00 95.94 212 HIS A CA 1
ATOM 1656 C C . HIS A 1 212 ? 15.967 28.344 -7.583 1.00 95.94 212 HIS A C 1
ATOM 1658 O O . HIS A 1 212 ? 17.197 28.467 -7.525 1.00 95.94 212 HIS A O 1
ATOM 1664 N N . SER A 1 213 ? 15.212 28.256 -6.487 1.00 96.06 213 SER A N 1
ATOM 1665 C CA . SER A 1 213 ? 15.813 28.202 -5.154 1.00 96.06 213 SER A CA 1
ATOM 1666 C C . SER A 1 213 ? 16.689 26.948 -5.000 1.00 96.06 213 SER A C 1
ATOM 1668 O O . SER A 1 213 ? 16.621 25.998 -5.789 1.00 96.06 213 SER A O 1
ATOM 1670 N N . LEU A 1 214 ? 17.584 26.936 -4.008 1.00 92.00 214 LEU A N 1
ATOM 1671 C CA . LEU A 1 214 ? 18.388 25.741 -3.733 1.00 92.00 214 LEU A CA 1
ATOM 1672 C C . LEU A 1 214 ? 17.492 24.582 -3.269 1.00 92.00 214 LEU A C 1
ATOM 1674 O O . LEU A 1 214 ? 17.744 23.431 -3.614 1.00 92.00 214 LEU A O 1
ATOM 1678 N N . GLU A 1 215 ? 16.441 24.895 -2.518 1.00 92.94 215 GLU A N 1
ATOM 1679 C CA . GLU A 1 215 ? 15.451 23.960 -2.001 1.00 92.94 215 GLU A CA 1
ATOM 1680 C C . GLU A 1 215 ? 14.663 23.302 -3.134 1.00 92.94 215 GLU A C 1
ATOM 1682 O O . GLU A 1 215 ? 14.491 22.084 -3.122 1.00 92.94 215 GLU A O 1
ATOM 1687 N N . ASP A 1 216 ? 14.240 24.075 -4.136 1.00 91.94 216 ASP A N 1
ATOM 1688 C CA . ASP A 1 216 ? 13.517 23.536 -5.292 1.00 91.94 216 ASP A CA 1
ATOM 1689 C C . ASP A 1 216 ? 14.419 22.611 -6.106 1.00 91.94 216 ASP A C 1
ATOM 1691 O O . ASP A 1 216 ? 14.031 21.496 -6.446 1.00 91.94 216 ASP A O 1
ATOM 1695 N N . ARG A 1 217 ? 15.681 22.999 -6.310 1.00 91.50 217 ARG A N 1
ATOM 1696 C CA . ARG A 1 217 ? 16.661 22.153 -7.004 1.00 91.50 217 ARG A CA 1
ATOM 1697 C C . ARG A 1 217 ? 16.942 20.854 -6.266 1.00 91.50 217 ARG A C 1
ATOM 1699 O O . ARG A 1 217 ? 16.929 19.798 -6.887 1.00 91.50 217 ARG A O 1
ATOM 1706 N N . LYS A 1 218 ? 17.109 20.902 -4.944 1.00 88.56 218 LYS A N 1
ATOM 1707 C CA . LYS A 1 218 ? 17.267 19.693 -4.122 1.00 88.56 218 LYS A CA 1
ATOM 1708 C C . LYS A 1 218 ? 16.041 18.783 -4.198 1.00 88.56 218 LYS A C 1
ATOM 1710 O O . LYS A 1 218 ? 16.204 17.570 -4.254 1.00 88.56 218 LYS A O 1
ATOM 1715 N N . LYS A 1 219 ? 14.829 19.345 -4.237 1.00 87.12 219 LYS A N 1
ATOM 1716 C CA . LYS A 1 219 ? 13.590 18.567 -4.399 1.00 87.12 219 LYS A CA 1
ATOM 1717 C C . LYS A 1 219 ? 13.492 17.895 -5.769 1.00 87.12 219 LYS A C 1
ATOM 1719 O O . LYS A 1 219 ? 13.021 16.766 -5.817 1.00 87.12 219 LYS A O 1
ATOM 1724 N N . ALA A 1 220 ? 13.950 18.542 -6.845 1.00 84.69 220 ALA A N 1
ATOM 1725 C CA . ALA A 1 220 ? 14.014 17.912 -8.168 1.00 84.69 220 ALA A CA 1
ATOM 1726 C C . ALA A 1 220 ? 14.975 16.718 -8.190 1.00 84.69 220 ALA A C 1
ATOM 1728 O O . ALA A 1 220 ? 14.613 15.663 -8.694 1.00 84.69 220 ALA A O 1
ATOM 1729 N N . VAL A 1 221 ? 16.159 16.850 -7.584 1.00 82.06 221 VAL A N 1
ATOM 1730 C CA . VAL A 1 221 ? 17.123 15.737 -7.499 1.00 82.06 221 VAL A CA 1
ATOM 1731 C C . VAL A 1 221 ? 16.600 14.602 -6.612 1.00 82.06 221 VAL A C 1
ATOM 1733 O O . VAL A 1 221 ? 16.803 13.435 -6.923 1.00 82.06 221 VAL A O 1
ATOM 1736 N N . ALA A 1 222 ? 15.901 14.932 -5.523 1.00 77.88 222 ALA A N 1
ATOM 1737 C CA . ALA A 1 222 ? 15.332 13.948 -4.602 1.00 77.88 222 ALA A CA 1
ATOM 1738 C C . ALA A 1 222 ? 14.055 13.265 -5.127 1.00 77.88 222 ALA A C 1
ATOM 1740 O O . ALA A 1 222 ? 13.629 12.264 -4.556 1.00 77.88 222 ALA A O 1
ATOM 1741 N N . ASN A 1 223 ? 13.422 13.801 -6.174 1.00 64.88 223 ASN A N 1
ATOM 1742 C CA . ASN A 1 223 ? 12.204 13.244 -6.757 1.00 64.88 223 ASN A CA 1
ATOM 1743 C C . ASN A 1 223 ? 12.247 13.300 -8.296 1.00 64.88 223 ASN A C 1
ATOM 1745 O O . ASN A 1 223 ? 11.502 14.076 -8.905 1.00 64.88 223 ASN A O 1
ATOM 1749 N N . PRO A 1 224 ? 13.092 12.470 -8.936 1.00 56.88 224 PRO A N 1
ATOM 1750 C CA . PRO A 1 224 ? 13.200 12.420 -10.394 1.00 56.88 224 PRO A CA 1
ATOM 1751 C C . PRO A 1 224 ? 11.917 11.916 -11.084 1.00 56.88 224 PRO A C 1
ATOM 1753 O O . PRO A 1 224 ? 11.789 12.034 -12.296 1.00 56.88 224 PRO A O 1
ATOM 1756 N N . ASN A 1 225 ? 10.940 11.394 -10.329 1.00 50.19 225 ASN A N 1
ATOM 1757 C CA . ASN A 1 225 ? 9.793 10.660 -10.866 1.00 50.19 225 ASN A CA 1
ATOM 1758 C C . ASN A 1 225 ? 8.506 11.482 -11.044 1.00 50.19 225 ASN A C 1
ATOM 1760 O O . ASN A 1 225 ? 7.476 10.937 -11.438 1.00 50.19 225 ASN A O 1
ATOM 1764 N N . ARG A 1 226 ? 8.505 12.790 -10.750 1.00 43.72 226 ARG A N 1
ATOM 1765 C CA . ARG A 1 226 ? 7.233 13.531 -10.646 1.00 43.72 226 ARG A CA 1
ATOM 1766 C C . ARG A 1 226 ? 6.613 14.007 -11.964 1.00 43.72 226 ARG A C 1
ATOM 1768 O O . ARG A 1 226 ? 5.476 14.455 -11.925 1.00 43.72 226 ARG A O 1
ATOM 1775 N N . ASN A 1 227 ? 7.296 13.870 -13.101 1.00 40.19 227 ASN A N 1
ATOM 1776 C CA . ASN A 1 227 ? 6.752 14.186 -14.431 1.00 40.19 227 ASN A CA 1
ATOM 1777 C C . ASN A 1 227 ? 7.164 13.139 -15.482 1.00 40.19 227 ASN A C 1
ATOM 1779 O O . ASN A 1 227 ? 7.548 13.488 -16.596 1.00 40.19 227 ASN A O 1
ATOM 1783 N N . PHE A 1 228 ? 7.068 11.849 -15.143 1.00 41.00 228 PHE A N 1
ATOM 1784 C CA . PHE A 1 228 ? 7.004 10.797 -16.160 1.00 41.00 228 PHE A CA 1
ATOM 1785 C C . PHE A 1 228 ? 5.659 10.922 -16.890 1.00 41.00 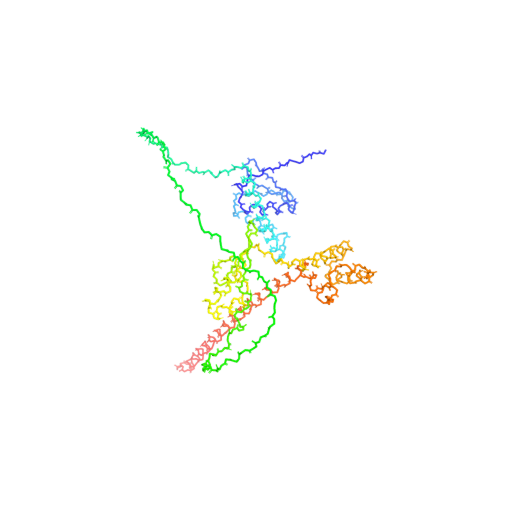228 PHE A C 1
ATOM 1787 O O . PHE A 1 228 ? 4.649 10.318 -16.527 1.00 41.00 228 PHE A O 1
ATOM 1794 N N . VAL A 1 229 ? 5.629 11.781 -17.908 1.00 37.34 229 VAL A N 1
ATOM 1795 C CA . VAL A 1 229 ? 4.635 11.685 -18.974 1.00 37.34 229 VAL A CA 1
ATOM 1796 C C . VAL A 1 229 ? 4.769 10.274 -19.544 1.00 37.34 229 VAL A C 1
ATOM 1798 O O . VAL A 1 229 ? 5.869 9.849 -19.896 1.00 37.34 229 VAL A O 1
ATOM 1801 N N . LYS A 1 230 ? 3.660 9.528 -19.562 1.00 35.16 230 LYS A N 1
ATOM 1802 C CA . LYS A 1 230 ? 3.545 8.221 -20.220 1.00 35.16 230 LYS A CA 1
ATOM 1803 C C . LYS A 1 230 ? 4.230 8.287 -21.593 1.00 35.16 230 LYS A C 1
ATOM 1805 O O . LYS A 1 230 ? 3.726 8.993 -22.460 1.00 35.16 230 LYS A O 1
ATOM 1810 N N . GLY A 1 231 ? 5.333 7.558 -21.782 1.00 34.00 231 GLY A N 1
ATOM 1811 C CA . GLY A 1 231 ? 5.861 7.281 -23.124 1.00 34.00 231 GLY A CA 1
ATOM 1812 C C . GLY A 1 231 ? 7.328 7.590 -23.432 1.00 34.00 231 GLY A C 1
ATOM 1813 O O . GLY A 1 231 ? 7.628 7.729 -24.610 1.00 34.00 231 GLY A O 1
ATOM 1814 N N . LEU A 1 232 ? 8.252 7.665 -22.468 1.00 36.50 232 LEU A N 1
ATOM 1815 C CA . LEU A 1 232 ? 9.687 7.717 -22.796 1.00 36.50 232 LEU A CA 1
ATOM 1816 C C . LEU A 1 232 ? 10.450 6.591 -22.097 1.00 36.50 232 LEU A C 1
ATOM 1818 O O . LEU A 1 232 ? 10.556 6.547 -20.872 1.00 36.50 232 LEU A O 1
ATOM 1822 N N . SER A 1 233 ? 10.926 5.652 -22.915 1.00 39.91 233 SER A N 1
ATOM 1823 C CA . SER A 1 233 ? 11.820 4.568 -22.533 1.00 39.91 233 SER A CA 1
ATOM 1824 C C . SER A 1 233 ? 13.153 5.128 -22.055 1.00 39.91 233 SER A C 1
ATOM 1826 O O . SER A 1 233 ? 13.684 6.084 -22.617 1.00 39.91 233 SER A O 1
ATOM 1828 N N . TRP A 1 234 ? 13.723 4.497 -21.034 1.00 34.09 234 TRP A N 1
ATOM 1829 C CA . TRP A 1 234 ? 15.144 4.628 -20.745 1.00 34.09 234 TRP A CA 1
ATOM 1830 C C . TRP A 1 234 ? 15.919 4.149 -21.980 1.00 34.09 234 TRP A C 1
ATOM 1832 O O . TRP A 1 234 ? 15.940 2.951 -22.258 1.00 34.09 234 TRP A O 1
ATOM 1842 N N . GLU A 1 235 ? 16.498 5.068 -22.754 1.00 37.50 235 GLU A N 1
ATOM 1843 C CA . GLU A 1 235 ? 17.418 4.697 -23.825 1.00 37.50 235 GLU A CA 1
ATOM 1844 C C . GLU A 1 235 ? 18.860 4.760 -23.303 1.00 37.50 235 GLU A C 1
ATOM 1846 O O . GLU A 1 235 ? 19.324 5.825 -22.878 1.00 37.50 235 GLU A O 1
ATOM 1851 N N . PRO A 1 236 ? 19.587 3.628 -23.293 1.00 42.91 236 PRO A N 1
ATOM 1852 C CA . PRO A 1 236 ? 21.003 3.626 -22.971 1.00 42.91 236 PRO A CA 1
ATOM 1853 C C . PRO A 1 236 ? 21.767 4.494 -23.975 1.00 42.91 236 PRO A C 1
ATOM 1855 O O . PRO A 1 236 ? 21.405 4.576 -25.149 1.00 42.91 236 PRO A O 1
ATOM 1858 N N . THR A 1 237 ? 22.868 5.113 -23.538 1.00 50.75 237 THR A N 1
ATOM 1859 C CA . THR A 1 237 ? 23.751 5.842 -24.465 1.00 50.75 237 THR A CA 1
ATOM 1860 C C . THR A 1 237 ? 24.145 4.939 -25.648 1.00 50.75 237 THR A C 1
ATOM 1862 O O . THR A 1 237 ? 24.234 3.723 -25.461 1.00 50.75 237 THR A O 1
ATOM 1865 N N . PRO A 1 238 ? 24.474 5.476 -26.842 1.00 51.12 238 PRO A N 1
ATOM 1866 C CA . PRO A 1 238 ? 24.850 4.664 -28.011 1.00 51.12 238 PRO A CA 1
ATOM 1867 C C . PRO A 1 238 ? 25.986 3.653 -27.764 1.00 51.12 238 PRO A C 1
ATOM 1869 O O . PRO A 1 238 ? 26.190 2.733 -28.546 1.00 51.12 238 PRO A O 1
ATOM 1872 N N . ARG A 1 239 ? 26.747 3.844 -26.680 1.00 53.62 239 ARG A N 1
ATOM 1873 C CA . ARG A 1 239 ? 27.838 2.977 -26.231 1.00 53.62 239 ARG A CA 1
ATOM 1874 C C . ARG A 1 239 ? 27.390 1.892 -25.242 1.00 53.62 239 ARG A C 1
ATOM 1876 O O . ARG A 1 239 ? 27.968 0.820 -25.208 1.00 53.62 239 ARG A O 1
ATOM 1883 N N . GLN A 1 240 ? 26.353 2.155 -24.450 1.00 56.50 240 GLN A N 1
ATOM 1884 C CA . GLN A 1 240 ? 25.717 1.168 -23.570 1.00 56.50 240 GLN A CA 1
ATOM 1885 C C . GLN A 1 240 ? 24.713 0.290 -24.334 1.00 56.50 240 GLN A C 1
ATOM 1887 O O . GLN A 1 240 ? 24.477 -0.855 -23.951 1.00 56.50 240 GLN A O 1
ATOM 1892 N N . SER A 1 241 ? 24.149 0.793 -25.435 1.00 62.78 241 SER A N 1
ATOM 1893 C CA . SER A 1 241 ? 23.185 0.057 -26.253 1.00 62.78 241 SER A CA 1
ATOM 1894 C C . SER A 1 241 ? 23.798 -1.154 -26.967 1.00 62.78 241 SER A C 1
ATOM 1896 O O . SER A 1 241 ? 23.109 -2.161 -27.114 1.00 62.78 241 SER A O 1
ATOM 1898 N N . SER A 1 242 ? 25.085 -1.128 -27.341 1.00 71.62 242 SER A N 1
ATOM 1899 C CA . SER A 1 242 ? 25.772 -2.274 -27.963 1.00 71.62 242 SER A CA 1
ATOM 1900 C C . SER A 1 242 ? 25.941 -3.445 -26.987 1.00 71.62 242 SER A C 1
ATOM 1902 O O . SER A 1 242 ? 25.586 -4.578 -27.317 1.00 71.62 242 SER A O 1
ATOM 1904 N N . GLY A 1 243 ? 26.395 -3.169 -25.760 1.00 76.50 243 GLY A N 1
ATOM 1905 C CA . GLY A 1 243 ? 26.537 -4.168 -24.699 1.00 76.50 243 GLY A CA 1
ATOM 1906 C C . GLY A 1 243 ? 25.197 -4.773 -24.279 1.00 76.50 243 GLY A C 1
ATOM 1907 O O . GLY A 1 243 ? 25.079 -5.991 -24.158 1.00 76.50 243 GLY A O 1
ATOM 1908 N N . ILE A 1 244 ? 24.159 -3.941 -24.144 1.00 76.00 244 ILE A N 1
ATOM 1909 C CA . ILE A 1 244 ? 22.804 -4.397 -23.801 1.00 76.00 244 ILE A CA 1
ATOM 1910 C C . ILE A 1 244 ? 22.192 -5.220 -24.937 1.00 76.00 244 ILE A C 1
ATOM 1912 O O . ILE A 1 244 ? 21.602 -6.263 -24.677 1.00 76.00 244 ILE A O 1
ATOM 1916 N N . THR A 1 245 ? 22.373 -4.812 -26.196 1.00 80.94 245 THR A N 1
ATOM 1917 C CA . THR A 1 245 ? 21.875 -5.572 -27.357 1.00 80.94 245 THR A CA 1
ATOM 1918 C C . THR A 1 245 ? 22.573 -6.929 -27.474 1.00 80.94 245 THR A C 1
ATOM 1920 O O . THR A 1 245 ? 21.919 -7.941 -27.728 1.00 80.94 245 THR A O 1
ATOM 1923 N N . ARG A 1 246 ? 23.893 -6.986 -27.242 1.00 85.00 246 ARG A N 1
ATOM 1924 C CA . ARG A 1 246 ? 24.646 -8.250 -27.192 1.00 85.00 246 ARG A CA 1
ATOM 1925 C C . ARG A 1 246 ? 24.126 -9.151 -26.073 1.00 85.00 246 ARG A C 1
ATOM 1927 O O . ARG A 1 246 ? 23.815 -10.309 -26.337 1.00 85.00 246 ARG A O 1
ATOM 1934 N N . LEU A 1 247 ? 23.963 -8.612 -24.864 1.00 86.31 247 LEU A N 1
ATOM 1935 C CA . LEU A 1 247 ? 23.425 -9.356 -23.725 1.00 86.31 247 LEU A CA 1
ATOM 1936 C C . LEU A 1 247 ? 21.994 -9.854 -23.987 1.00 86.31 247 LEU A C 1
ATOM 1938 O O . LEU A 1 247 ? 21.691 -11.003 -23.694 1.00 86.31 247 LEU A O 1
ATOM 1942 N N . ALA A 1 248 ? 21.129 -9.042 -24.600 1.00 86.19 248 ALA A N 1
ATOM 1943 C CA . ALA A 1 248 ? 19.767 -9.439 -24.959 1.00 86.19 248 ALA A CA 1
ATOM 1944 C C . ALA A 1 248 ? 19.741 -10.609 -25.960 1.00 86.19 248 ALA A C 1
ATOM 1946 O O . ALA A 1 248 ? 18.962 -11.547 -25.797 1.00 86.19 248 ALA A O 1
ATOM 1947 N N . ASN A 1 249 ? 20.631 -10.599 -26.956 1.00 89.12 249 ASN A N 1
ATOM 1948 C CA . ASN A 1 249 ? 20.771 -11.707 -27.904 1.00 89.12 249 ASN A CA 1
ATOM 1949 C C . ASN A 1 249 ? 21.299 -12.987 -27.234 1.00 89.12 249 ASN A C 1
ATOM 1951 O O . ASN A 1 249 ? 20.848 -14.084 -27.559 1.00 89.12 249 ASN A O 1
ATOM 1955 N N . GLU A 1 250 ? 22.233 -12.861 -26.290 1.00 93.25 250 GLU A N 1
ATOM 1956 C CA . GLU A 1 250 ? 22.742 -13.990 -25.500 1.00 93.25 250 GLU A CA 1
ATOM 1957 C C . GLU A 1 250 ? 21.653 -14.578 -24.582 1.00 93.25 250 GLU A C 1
ATOM 1959 O O . GLU A 1 250 ? 21.512 -15.799 -24.497 1.00 93.25 250 GLU A O 1
ATOM 1964 N N . ILE A 1 251 ? 20.824 -13.726 -23.966 1.00 90.62 251 ILE A N 1
ATOM 1965 C CA . ILE A 1 251 ? 19.640 -14.142 -23.198 1.00 90.62 251 ILE A CA 1
ATOM 1966 C C . ILE A 1 251 ? 18.660 -14.907 -24.099 1.00 90.62 251 ILE A C 1
ATOM 1968 O O . ILE A 1 251 ? 18.205 -15.985 -23.720 1.00 90.62 251 ILE A O 1
ATOM 1972 N N . ALA A 1 252 ? 18.371 -14.405 -25.304 1.00 90.50 252 ALA A N 1
ATOM 1973 C CA . ALA A 1 252 ? 17.471 -15.074 -26.244 1.00 90.50 252 ALA A CA 1
ATOM 1974 C C . ALA A 1 252 ? 17.977 -16.474 -26.641 1.00 90.50 252 ALA A C 1
ATOM 1976 O O . ALA A 1 252 ? 17.211 -17.436 -26.609 1.00 90.50 252 ALA A O 1
ATOM 1977 N N . GLN A 1 253 ? 19.276 -16.620 -26.924 1.00 93.94 253 GLN A N 1
ATOM 1978 C CA . GLN A 1 253 ? 19.882 -17.927 -27.215 1.00 93.94 253 GLN A CA 1
ATOM 1979 C C . GLN A 1 253 ? 19.804 -18.886 -26.020 1.00 93.94 253 GLN A C 1
ATOM 1981 O O . GLN A 1 253 ? 19.515 -20.069 -26.189 1.00 93.94 253 GLN A O 1
ATOM 1986 N N . ALA A 1 254 ? 20.022 -18.394 -24.798 1.00 92.69 254 ALA A N 1
ATOM 1987 C CA . ALA A 1 254 ? 19.871 -19.202 -23.589 1.00 92.69 254 ALA A CA 1
ATOM 1988 C C . ALA A 1 254 ? 18.422 -19.696 -23.406 1.00 92.69 254 ALA A C 1
ATOM 1990 O O . ALA A 1 254 ? 18.201 -20.849 -23.027 1.00 92.69 254 ALA A O 1
ATOM 1991 N N . MET A 1 255 ? 17.432 -18.861 -23.732 1.00 91.25 255 MET A N 1
ATOM 1992 C CA . MET A 1 255 ? 16.016 -19.240 -23.695 1.00 91.25 255 MET A CA 1
ATOM 1993 C C . MET A 1 255 ? 15.658 -20.292 -24.755 1.00 91.25 255 MET A C 1
ATOM 1995 O O . MET A 1 255 ? 14.887 -21.205 -24.463 1.00 91.25 255 MET A O 1
ATOM 1999 N N . GLU A 1 256 ? 16.248 -20.234 -25.954 1.00 93.81 256 GLU A N 1
ATOM 2000 C CA . GLU A 1 256 ? 16.084 -21.275 -26.986 1.00 93.81 256 GLU A CA 1
ATOM 2001 C C . GLU A 1 256 ? 16.612 -22.648 -26.533 1.00 93.81 256 GLU A C 1
ATOM 2003 O O . GLU A 1 256 ? 16.090 -23.684 -26.947 1.00 93.81 256 GLU A O 1
ATOM 2008 N N . LEU A 1 257 ? 17.593 -22.671 -25.622 1.00 94.19 257 LEU A N 1
ATOM 2009 C CA . LEU A 1 257 ? 18.098 -23.889 -24.976 1.00 94.19 257 LEU A CA 1
ATOM 2010 C C . LEU A 1 257 ? 17.204 -24.388 -23.823 1.00 94.19 257 LEU A C 1
ATOM 2012 O O . LEU A 1 257 ? 17.536 -25.381 -23.172 1.00 94.19 257 LEU A O 1
ATOM 2016 N N . GLY A 1 258 ? 16.067 -23.733 -23.572 1.00 94.88 258 GLY A N 1
ATOM 2017 C CA . GLY A 1 258 ? 15.098 -24.111 -22.543 1.00 94.88 258 GLY A CA 1
ATOM 2018 C C . GLY A 1 258 ? 15.429 -23.600 -21.138 1.00 94.88 258 GLY A C 1
ATOM 2019 O O . GLY A 1 258 ? 14.852 -24.090 -20.167 1.00 94.88 258 GLY A O 1
ATOM 2020 N N . LEU A 1 259 ? 16.347 -22.638 -21.007 1.00 94.81 259 LEU A N 1
ATOM 2021 C CA . LEU A 1 259 ? 16.666 -22.005 -19.727 1.00 94.81 259 LEU A CA 1
ATOM 2022 C C . LEU A 1 259 ? 15.636 -20.916 -19.420 1.00 94.81 259 LEU A C 1
ATOM 2024 O O . LEU A 1 259 ? 15.387 -20.037 -20.240 1.00 94.81 259 LEU A O 1
ATOM 2028 N N . SER A 1 260 ? 15.021 -20.984 -18.240 1.00 86.62 260 SER A N 1
ATOM 2029 C CA . SER A 1 260 ? 13.900 -20.107 -17.878 1.00 86.62 260 SER A CA 1
ATOM 2030 C C . SER A 1 260 ? 14.144 -19.249 -16.641 1.00 86.62 260 SER A C 1
ATOM 2032 O O . SER A 1 260 ? 13.336 -18.368 -16.362 1.00 86.62 260 SER A O 1
ATOM 2034 N N . THR A 1 261 ? 15.205 -19.505 -15.867 1.00 90.75 261 THR A N 1
ATOM 2035 C CA . THR A 1 261 ? 15.524 -18.697 -14.678 1.00 90.75 261 THR A CA 1
ATOM 2036 C C . THR A 1 261 ? 16.703 -17.764 -14.955 1.00 90.75 261 THR A C 1
ATOM 2038 O O . THR A 1 261 ? 17.650 -18.196 -15.624 1.00 90.75 261 THR A O 1
ATOM 2041 N N . PRO A 1 262 ? 16.703 -16.527 -14.420 1.00 87.00 262 PRO A N 1
ATOM 2042 C CA . PRO A 1 262 ? 17.811 -15.583 -14.585 1.00 87.00 262 PRO A CA 1
ATOM 2043 C C . PRO A 1 262 ? 19.172 -16.181 -14.209 1.00 87.00 262 PRO A C 1
ATOM 2045 O O . PRO A 1 262 ? 20.154 -15.977 -14.913 1.00 87.00 262 PRO A O 1
ATOM 2048 N N . GLU A 1 263 ? 19.226 -16.991 -13.149 1.00 91.00 263 GLU A N 1
ATOM 2049 C CA . GLU A 1 263 ? 20.450 -17.639 -12.669 1.00 91.00 263 GLU A CA 1
ATOM 2050 C C . GLU A 1 263 ? 20.966 -18.702 -13.648 1.00 91.00 263 GLU A C 1
ATOM 2052 O O . GLU A 1 263 ? 22.174 -18.819 -13.869 1.00 91.00 263 GLU A O 1
ATOM 2057 N N . SER A 1 264 ? 20.053 -19.472 -14.252 1.00 92.75 264 SER A N 1
ATOM 2058 C CA . SER A 1 264 ? 20.406 -20.484 -15.253 1.00 92.75 264 SER A CA 1
ATOM 2059 C C . SER A 1 264 ? 20.889 -19.841 -16.555 1.00 92.75 264 SER A C 1
ATOM 2061 O O . SER A 1 264 ? 21.889 -20.285 -17.118 1.00 92.75 264 SER A O 1
ATOM 2063 N N . ILE A 1 265 ? 20.244 -18.746 -16.974 1.00 91.44 265 ILE A N 1
ATOM 2064 C CA . ILE A 1 265 ? 20.623 -17.948 -18.144 1.00 91.44 265 ILE A CA 1
ATOM 2065 C C . ILE A 1 265 ? 21.998 -17.308 -17.921 1.00 91.44 265 ILE A C 1
ATOM 2067 O O . ILE A 1 265 ? 22.888 -17.479 -18.750 1.00 91.44 265 ILE A O 1
ATOM 2071 N N . ALA A 1 266 ? 22.218 -16.654 -16.777 1.00 90.19 266 ALA A N 1
ATOM 2072 C CA . ALA A 1 266 ? 23.504 -16.045 -16.434 1.00 90.19 266 ALA A CA 1
ATOM 2073 C C . ALA A 1 266 ? 24.644 -17.075 -16.424 1.00 90.19 266 ALA A C 1
ATOM 2075 O O . ALA A 1 266 ? 25.698 -16.845 -17.013 1.00 90.19 266 ALA A O 1
ATOM 2076 N N . SER A 1 267 ? 24.414 -18.244 -15.817 1.00 92.19 267 SER A N 1
ATOM 2077 C CA . SER A 1 267 ? 25.408 -19.324 -15.769 1.00 92.19 267 SER A CA 1
ATOM 2078 C C . SER A 1 267 ? 25.769 -19.835 -17.167 1.00 92.19 267 SER A C 1
ATOM 2080 O O . SER A 1 267 ? 26.946 -20.040 -17.458 1.00 92.19 267 SER A O 1
ATOM 2082 N N . ALA A 1 268 ? 24.777 -19.993 -18.049 1.00 94.06 268 ALA A N 1
ATOM 2083 C CA . ALA A 1 268 ? 24.999 -20.431 -19.424 1.00 94.06 268 ALA A CA 1
ATOM 2084 C C . ALA A 1 268 ? 25.748 -19.388 -20.263 1.00 94.06 268 ALA A C 1
ATOM 2086 O O . ALA A 1 268 ? 26.620 -19.757 -21.047 1.00 94.06 268 ALA A O 1
ATOM 2087 N N . ILE A 1 269 ? 25.461 -18.096 -20.073 1.00 90.81 269 ILE A N 1
ATOM 2088 C CA . ILE A 1 269 ? 26.177 -17.001 -20.742 1.00 90.81 269 ILE A CA 1
ATOM 2089 C C . ILE A 1 269 ? 27.645 -16.967 -20.295 1.00 90.81 269 ILE A C 1
ATOM 2091 O O . ILE A 1 269 ? 28.543 -16.900 -21.136 1.00 90.81 269 ILE A O 1
ATOM 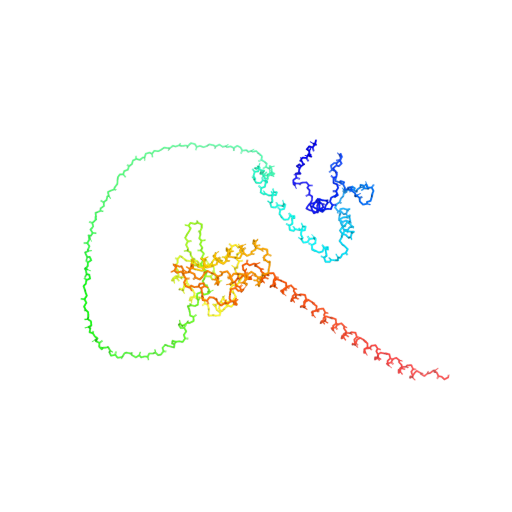2095 N N . ILE A 1 270 ? 27.905 -17.087 -18.989 1.00 90.31 270 ILE A N 1
ATOM 2096 C CA . ILE A 1 270 ? 29.267 -17.150 -18.438 1.00 90.31 270 ILE A CA 1
ATOM 2097 C C . ILE A 1 270 ? 30.021 -18.368 -18.995 1.00 90.31 270 ILE A C 1
ATOM 2099 O O . ILE A 1 270 ? 31.163 -18.239 -19.439 1.00 90.31 270 ILE A O 1
ATOM 2103 N N . GLU A 1 271 ? 29.387 -19.545 -19.024 1.00 93.25 271 GLU A N 1
ATOM 2104 C CA . GLU A 1 271 ? 29.995 -20.765 -19.568 1.00 93.25 271 GLU A CA 1
ATOM 2105 C C . GLU A 1 271 ? 30.257 -20.661 -21.082 1.00 93.25 271 GLU A C 1
ATOM 2107 O O . GLU A 1 271 ? 31.298 -21.118 -21.560 1.00 93.25 271 GLU A O 1
ATOM 2112 N N . ALA A 1 272 ? 29.346 -20.045 -21.843 1.00 90.00 272 ALA A N 1
ATOM 2113 C CA . ALA A 1 272 ? 29.499 -19.832 -23.281 1.00 90.00 272 ALA A CA 1
ATOM 2114 C C . ALA A 1 272 ? 30.675 -18.895 -23.595 1.00 90.00 272 ALA A C 1
ATOM 2116 O O . ALA A 1 272 ? 31.498 -19.219 -24.451 1.00 90.00 272 ALA A O 1
ATOM 2117 N N . ARG A 1 273 ? 30.809 -17.787 -22.854 1.00 89.12 273 ARG A N 1
ATOM 2118 C CA . ARG A 1 273 ? 31.938 -16.852 -22.987 1.00 89.12 273 ARG A CA 1
ATOM 2119 C C . ARG A 1 273 ? 33.271 -17.492 -22.588 1.00 89.12 273 ARG A C 1
ATOM 2121 O O . ARG A 1 273 ? 34.281 -17.265 -23.242 1.00 89.12 273 ARG A O 1
ATOM 2128 N N . ALA A 1 274 ? 33.279 -18.363 -21.576 1.00 89.06 274 ALA A N 1
ATOM 2129 C CA . ALA A 1 274 ? 34.485 -19.090 -21.169 1.00 89.06 274 ALA A CA 1
ATOM 2130 C C . ALA A 1 274 ? 34.988 -20.098 -22.226 1.00 89.06 274 ALA A C 1
ATOM 2132 O O . ALA A 1 274 ? 36.177 -20.422 -22.241 1.00 89.06 274 ALA A O 1
ATOM 2133 N N . LYS A 1 275 ? 34.104 -20.613 -23.096 1.00 91.31 275 LYS A N 1
ATOM 2134 C CA . LYS A 1 275 ? 34.451 -21.582 -24.155 1.00 91.31 275 LYS A CA 1
ATOM 2135 C C . LYS A 1 275 ? 35.007 -20.940 -25.428 1.00 91.31 275 LYS A C 1
ATOM 2137 O O . LYS A 1 275 ? 35.682 -21.644 -26.176 1.00 91.31 275 LYS A O 1
ATOM 2142 N N . ASP A 1 276 ? 34.761 -19.651 -25.661 1.00 85.25 276 ASP A N 1
ATOM 2143 C CA . ASP A 1 276 ? 35.259 -18.919 -26.835 1.00 85.25 276 ASP A CA 1
ATOM 2144 C C . ASP A 1 276 ? 35.870 -17.556 -26.446 1.00 85.25 276 ASP A C 1
ATOM 2146 O O . ASP A 1 276 ? 35.247 -16.511 -26.640 1.00 85.25 276 ASP A O 1
ATOM 2150 N N . PRO A 1 277 ? 37.097 -17.543 -25.884 1.00 73.31 277 PRO A N 1
ATOM 2151 C CA . PRO A 1 277 ? 37.741 -16.318 -25.403 1.00 73.31 277 PRO A CA 1
ATOM 2152 C C . PRO A 1 277 ? 38.251 -15.395 -26.520 1.00 73.31 277 PRO A C 1
ATOM 2154 O O . PRO A 1 277 ? 38.686 -14.286 -26.235 1.00 73.31 277 PRO A O 1
ATOM 2157 N N . GLN A 1 278 ? 38.281 -15.859 -27.776 1.00 63.72 278 GLN A N 1
ATOM 2158 C CA . GLN A 1 278 ? 38.916 -15.151 -28.900 1.00 63.72 278 GLN A CA 1
ATOM 2159 C C . GLN A 1 278 ? 37.959 -14.248 -29.686 1.00 63.72 278 GLN A C 1
ATOM 2161 O O . GLN A 1 278 ? 38.349 -13.663 -30.694 1.00 63.72 278 GLN A O 1
ATOM 2166 N N . ARG A 1 279 ? 36.703 -14.124 -29.252 1.00 62.25 279 ARG A N 1
ATOM 2167 C CA . ARG A 1 279 ? 35.690 -13.341 -29.967 1.00 62.25 279 ARG A CA 1
ATOM 2168 C C . ARG A 1 279 ? 35.697 -11.844 -29.624 1.00 62.25 279 ARG A C 1
ATOM 2170 O O . ARG A 1 279 ? 34.910 -11.105 -30.204 1.00 62.25 279 ARG A O 1
ATOM 2177 N N . ASP A 1 280 ? 36.571 -11.412 -28.714 1.00 58.41 280 ASP A N 1
ATOM 2178 C CA . ASP A 1 280 ? 36.545 -10.075 -28.102 1.00 58.41 280 ASP A CA 1
ATOM 2179 C C . ASP A 1 280 ? 37.724 -9.159 -28.510 1.00 58.41 280 ASP A C 1
ATOM 2181 O O . ASP A 1 280 ? 37.907 -8.101 -27.914 1.00 58.41 280 ASP A O 1
ATOM 2185 N N . ASP A 1 281 ? 38.522 -9.519 -29.524 1.00 54.22 281 ASP A N 1
ATOM 2186 C CA . ASP A 1 281 ? 39.724 -8.740 -29.886 1.00 54.22 281 ASP A CA 1
ATOM 2187 C C . ASP A 1 281 ? 39.438 -7.430 -30.663 1.00 54.22 281 ASP A C 1
ATOM 2189 O O . ASP A 1 281 ? 40.327 -6.581 -30.739 1.00 54.22 281 ASP A O 1
ATOM 2193 N N . ASP A 1 282 ? 38.220 -7.213 -31.183 1.00 58.12 282 ASP A N 1
ATOM 2194 C CA . ASP A 1 282 ? 37.902 -6.033 -32.015 1.00 58.12 282 ASP A CA 1
ATOM 2195 C C . ASP A 1 282 ? 36.817 -5.081 -31.453 1.00 58.12 282 ASP A C 1
ATOM 2197 O O . ASP A 1 282 ? 36.706 -3.958 -31.945 1.00 58.12 282 ASP A O 1
ATOM 2201 N N . ASP A 1 283 ? 36.063 -5.440 -30.401 1.00 56.72 283 ASP A N 1
ATOM 2202 C CA . ASP A 1 283 ? 34.904 -4.647 -29.949 1.00 56.72 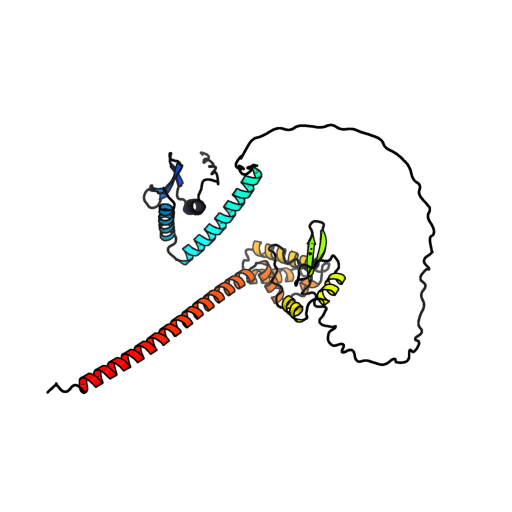283 ASP A CA 1
ATOM 2203 C C . ASP A 1 283 ? 34.842 -4.424 -28.419 1.00 56.72 283 ASP A C 1
ATOM 2205 O O . ASP A 1 283 ? 34.648 -5.347 -27.639 1.00 56.72 283 ASP A O 1
ATOM 2209 N N . ASP A 1 284 ? 34.961 -3.147 -28.033 1.00 55.88 284 ASP A N 1
ATOM 2210 C CA . ASP A 1 284 ? 34.613 -2.481 -26.758 1.00 55.88 284 ASP A CA 1
ATOM 2211 C C . ASP A 1 284 ? 34.932 -3.216 -25.416 1.00 55.88 284 ASP A C 1
ATOM 2213 O O . ASP A 1 284 ? 34.188 -4.102 -24.990 1.00 55.88 284 ASP A O 1
ATOM 2217 N N . PRO A 1 285 ? 35.956 -2.782 -24.642 1.00 56.78 285 PRO A N 1
ATOM 2218 C CA . PRO A 1 285 ? 36.376 -3.428 -23.384 1.00 56.78 285 PRO A CA 1
ATOM 2219 C C . PRO A 1 285 ? 35.344 -3.371 -22.239 1.00 56.78 285 PRO A C 1
ATOM 2221 O O . PRO A 1 285 ? 35.577 -3.935 -21.172 1.00 56.78 285 PRO A O 1
ATOM 2224 N N . THR A 1 286 ? 34.209 -2.696 -22.421 1.00 58.75 286 THR A N 1
ATOM 2225 C CA . THR A 1 286 ? 33.250 -2.409 -21.343 1.00 58.75 286 THR A CA 1
ATOM 2226 C C . THR A 1 286 ? 32.396 -3.602 -20.901 1.00 58.75 286 THR A C 1
ATOM 2228 O O . THR A 1 286 ? 31.940 -3.617 -19.760 1.00 58.75 286 THR A O 1
ATOM 2231 N N . VAL A 1 287 ? 32.197 -4.629 -21.738 1.00 57.81 287 VAL A N 1
ATOM 2232 C CA . VAL A 1 287 ? 31.398 -5.817 -21.353 1.00 57.81 287 VAL A CA 1
ATOM 2233 C C . VAL A 1 287 ? 32.230 -6.851 -20.580 1.00 57.81 287 VAL A C 1
ATOM 2235 O O . VAL A 1 287 ? 31.687 -7.576 -19.743 1.00 57.81 287 VAL A O 1
ATOM 2238 N N . SER A 1 288 ? 33.547 -6.889 -20.804 1.00 61.94 288 SER A N 1
ATOM 2239 C CA . SER A 1 288 ? 34.469 -7.819 -20.132 1.00 61.94 288 SER A CA 1
ATOM 2240 C C . SER A 1 288 ? 34.785 -7.439 -18.682 1.00 61.94 288 SER A C 1
ATOM 2242 O O . SER A 1 288 ? 35.315 -8.265 -17.942 1.00 61.94 288 SER A O 1
ATOM 2244 N N . GLU A 1 289 ? 34.439 -6.222 -18.253 1.00 74.56 289 GLU A N 1
ATOM 2245 C CA . GLU A 1 289 ? 34.651 -5.755 -16.876 1.00 74.56 289 GLU A CA 1
ATOM 2246 C C . GLU A 1 289 ? 33.432 -5.943 -15.960 1.00 74.56 289 GLU A C 1
ATOM 2248 O O . GLU A 1 289 ? 33.571 -5.792 -14.747 1.00 74.56 289 GLU A O 1
ATOM 2253 N N . MET A 1 290 ? 32.257 -6.308 -16.494 1.00 80.25 290 MET A N 1
ATOM 2254 C CA . MET A 1 290 ? 31.091 -6.568 -15.646 1.00 80.25 290 MET A CA 1
ATOM 2255 C C . MET A 1 290 ? 31.321 -7.808 -14.787 1.00 80.25 290 MET A C 1
ATOM 2257 O O . MET A 1 290 ? 31.529 -8.916 -15.294 1.00 80.25 290 MET A O 1
ATOM 2261 N N . THR A 1 291 ? 31.208 -7.626 -13.477 1.00 87.19 291 THR A N 1
ATOM 2262 C CA . THR A 1 291 ? 31.210 -8.728 -12.520 1.00 87.19 291 THR A CA 1
ATOM 2263 C C . THR A 1 291 ? 30.022 -9.669 -12.782 1.00 87.19 291 THR A C 1
ATOM 2265 O O . THR A 1 291 ? 28.985 -9.240 -13.299 1.00 87.19 291 THR A O 1
ATOM 2268 N N . PRO A 1 292 ? 30.115 -10.960 -12.410 1.00 84.81 292 PRO A N 1
ATOM 2269 C CA . PRO A 1 292 ? 28.987 -11.889 -12.529 1.00 84.81 292 PRO A CA 1
ATOM 2270 C C . PRO A 1 292 ? 27.702 -11.389 -11.846 1.00 84.81 292 PRO A C 1
ATOM 2272 O O . PRO A 1 292 ? 26.602 -11.687 -12.305 1.00 84.81 292 PRO A O 1
ATOM 2275 N N . GLU A 1 293 ? 27.838 -10.603 -10.773 1.00 82.81 293 GLU A N 1
ATOM 2276 C CA . GLU A 1 293 ? 26.719 -9.989 -10.049 1.00 82.81 293 GLU A CA 1
ATOM 2277 C C . GLU A 1 293 ? 26.037 -8.892 -10.879 1.00 82.81 293 GLU A C 1
ATOM 2279 O O . GLU A 1 293 ? 24.813 -8.892 -10.998 1.00 82.81 293 GLU A O 1
ATOM 2284 N N . GLU A 1 294 ? 26.808 -8.018 -11.533 1.00 85.62 294 GLU A N 1
ATOM 2285 C CA . GLU A 1 294 ? 26.273 -6.987 -12.436 1.00 85.62 294 GLU A CA 1
ATOM 2286 C C . GLU A 1 294 ? 25.617 -7.594 -13.683 1.00 85.62 294 GLU A C 1
ATOM 2288 O O . GLU A 1 294 ? 24.620 -7.069 -14.180 1.00 85.62 294 GLU A O 1
ATOM 2293 N N . GLN A 1 295 ? 26.137 -8.719 -14.189 1.00 83.69 295 GLN A N 1
ATOM 2294 C CA . GLN A 1 295 ? 25.518 -9.446 -15.305 1.00 83.69 295 GLN A CA 1
ATOM 2295 C C . GLN A 1 295 ? 24.174 -10.049 -14.902 1.00 83.69 295 GLN A C 1
ATOM 2297 O O . GLN A 1 295 ? 23.202 -9.924 -15.645 1.00 83.69 295 GLN A O 1
ATOM 2302 N N . LEU A 1 296 ? 24.098 -10.662 -13.718 1.00 85.75 296 LEU A N 1
ATOM 2303 C CA . LEU A 1 296 ? 22.849 -11.209 -13.196 1.00 85.75 296 LEU A CA 1
ATOM 2304 C C . LEU A 1 296 ? 21.802 -10.107 -12.971 1.00 85.75 296 LEU A C 1
ATOM 2306 O O . LEU A 1 296 ? 20.642 -10.291 -13.333 1.00 85.75 296 LEU A O 1
ATOM 2310 N N . ASP A 1 297 ? 22.213 -8.959 -12.433 1.00 83.38 297 ASP A N 1
ATOM 2311 C CA . ASP A 1 297 ? 21.359 -7.782 -12.233 1.00 83.38 297 ASP A CA 1
ATOM 2312 C C . ASP A 1 297 ? 20.835 -7.220 -13.570 1.00 83.38 297 ASP A C 1
ATOM 2314 O O . ASP A 1 297 ? 19.641 -6.969 -13.734 1.00 83.38 297 ASP A O 1
ATOM 2318 N N . ALA A 1 298 ? 21.694 -7.112 -14.589 1.00 84.56 298 ALA A N 1
ATOM 2319 C CA . ALA A 1 298 ? 21.279 -6.703 -15.931 1.00 84.56 298 ALA A CA 1
ATOM 2320 C C . ALA A 1 298 ? 20.291 -7.695 -16.574 1.00 84.56 298 ALA A C 1
ATOM 2322 O O . ALA A 1 298 ? 19.313 -7.273 -17.192 1.00 84.56 298 ALA A O 1
ATOM 2323 N N . ILE A 1 299 ? 20.504 -9.005 -16.399 1.00 85.94 299 ILE A N 1
ATOM 2324 C CA . ILE A 1 299 ? 19.595 -10.050 -16.897 1.00 85.94 299 ILE A CA 1
ATOM 2325 C C . ILE A 1 299 ? 18.228 -9.953 -16.209 1.00 85.94 299 ILE A C 1
ATOM 2327 O O . ILE A 1 299 ? 17.206 -10.020 -16.890 1.00 85.94 299 ILE A O 1
ATOM 2331 N N . ARG A 1 300 ? 18.185 -9.752 -14.886 1.00 85.88 300 ARG A N 1
ATOM 2332 C CA . ARG A 1 300 ? 16.927 -9.590 -14.137 1.00 85.88 300 ARG A CA 1
ATOM 2333 C C . ARG A 1 300 ? 16.133 -8.362 -14.579 1.00 85.88 300 ARG A C 1
ATOM 2335 O O . ARG A 1 300 ? 14.923 -8.471 -14.795 1.00 85.88 300 ARG A O 1
ATOM 2342 N N . ARG A 1 301 ? 16.813 -7.238 -14.836 1.00 84.44 301 ARG A N 1
ATOM 2343 C CA . ARG A 1 301 ? 16.184 -6.044 -15.424 1.00 84.44 301 ARG A CA 1
ATOM 2344 C C . ARG A 1 301 ? 15.621 -6.306 -16.819 1.00 84.44 301 ARG A C 1
ATOM 2346 O O . ARG A 1 301 ? 14.483 -5.935 -17.083 1.00 84.44 301 ARG A O 1
ATOM 2353 N N . ILE A 1 302 ? 16.385 -6.959 -17.702 1.00 85.12 302 ILE A N 1
ATOM 2354 C CA . ILE A 1 302 ? 15.948 -7.260 -19.080 1.00 85.12 302 ILE A CA 1
ATOM 2355 C C . ILE A 1 302 ? 14.751 -8.218 -19.087 1.00 85.12 302 ILE A C 1
ATOM 2357 O O . ILE A 1 302 ? 13.822 -8.038 -19.870 1.00 85.12 302 ILE A O 1
ATOM 2361 N N . LEU A 1 303 ? 14.747 -9.216 -18.203 1.00 83.50 303 LEU A N 1
ATOM 2362 C CA . LEU A 1 303 ? 13.645 -10.172 -18.073 1.00 83.50 303 LEU A CA 1
ATOM 2363 C C . LEU A 1 303 ? 12.430 -9.595 -17.327 1.00 83.50 303 LEU A C 1
ATOM 2365 O O . LEU A 1 303 ? 11.414 -10.278 -17.209 1.00 83.50 303 LEU A O 1
ATOM 2369 N N . GLY A 1 304 ? 12.518 -8.361 -16.818 1.00 81.62 304 GLY A N 1
ATOM 2370 C CA . GLY A 1 304 ? 11.439 -7.701 -16.084 1.00 81.62 304 GLY A CA 1
ATOM 2371 C C . GLY A 1 304 ? 11.087 -8.375 -14.755 1.00 81.62 304 GLY A C 1
ATOM 2372 O O . GLY A 1 304 ? 10.021 -8.105 -14.202 1.00 81.62 304 GLY A O 1
ATOM 2373 N N . THR A 1 305 ? 11.951 -9.250 -14.227 1.00 75.94 305 THR A N 1
ATOM 2374 C CA . THR A 1 305 ? 11.670 -9.984 -12.982 1.00 75.94 305 THR A CA 1
ATOM 2375 C C . THR A 1 305 ? 11.685 -9.068 -11.764 1.00 75.94 305 THR A C 1
ATOM 2377 O O . THR A 1 305 ? 10.950 -9.317 -10.813 1.00 75.94 305 THR A O 1
ATOM 2380 N N . ASP A 1 306 ? 12.466 -7.986 -11.811 1.00 69.69 306 ASP A N 1
ATOM 2381 C CA . ASP A 1 306 ? 12.557 -7.026 -10.707 1.00 69.69 306 ASP A CA 1
ATOM 2382 C C . ASP A 1 306 ? 11.329 -6.110 -10.644 1.00 69.69 306 ASP A C 1
ATOM 2384 O O . ASP A 1 306 ? 10.844 -5.818 -9.558 1.00 69.69 306 ASP A O 1
ATOM 2388 N N . ILE A 1 307 ? 10.749 -5.743 -11.793 1.00 69.25 307 ILE A N 1
ATOM 2389 C CA . ILE A 1 307 ? 9.551 -4.887 -11.850 1.00 69.25 307 ILE A CA 1
ATOM 2390 C C . ILE A 1 307 ? 8.347 -5.618 -11.243 1.00 69.25 307 ILE A C 1
ATOM 2392 O O . ILE A 1 307 ? 7.600 -5.045 -10.455 1.00 69.25 307 ILE A O 1
ATOM 2396 N N . ALA A 1 308 ? 8.185 -6.908 -11.555 1.00 69.75 308 ALA A N 1
ATOM 2397 C CA . ALA A 1 308 ? 7.118 -7.718 -10.974 1.00 69.75 308 ALA A CA 1
ATOM 2398 C C . ALA A 1 308 ? 7.290 -7.906 -9.454 1.00 69.75 308 ALA A C 1
ATOM 2400 O O . ALA A 1 308 ? 6.305 -7.890 -8.717 1.00 69.75 308 ALA A O 1
ATOM 2401 N N . ALA A 1 309 ? 8.532 -8.054 -8.979 1.00 74.88 309 ALA A N 1
ATOM 2402 C CA . ALA A 1 309 ? 8.829 -8.180 -7.555 1.00 74.88 309 ALA A CA 1
ATOM 2403 C C . ALA A 1 309 ? 8.620 -6.858 -6.792 1.00 74.88 309 ALA A C 1
ATOM 2405 O O . ALA A 1 309 ? 8.107 -6.879 -5.674 1.00 74.88 309 ALA A O 1
ATOM 2406 N N . GLU A 1 310 ? 8.971 -5.717 -7.392 1.00 78.38 310 GLU A N 1
ATOM 2407 C CA . GLU A 1 310 ? 8.726 -4.386 -6.826 1.00 78.38 310 GLU A CA 1
ATOM 2408 C C . GLU A 1 310 ? 7.226 -4.073 -6.744 1.00 78.38 310 GLU A C 1
ATOM 2410 O O . GLU A 1 310 ? 6.751 -3.635 -5.697 1.00 78.38 310 GLU A O 1
ATOM 2415 N N . GLU A 1 311 ? 6.445 -4.373 -7.788 1.00 82.00 311 GLU A N 1
ATOM 2416 C CA . GLU A 1 311 ? 4.986 -4.198 -7.754 1.00 82.00 311 GLU A CA 1
ATOM 2417 C C . GLU A 1 311 ? 4.314 -5.099 -6.707 1.00 82.00 311 GLU A C 1
ATOM 2419 O O . GLU A 1 311 ? 3.398 -4.662 -5.999 1.00 82.00 311 GLU A O 1
ATOM 2424 N N . GLU A 1 312 ? 4.769 -6.350 -6.574 1.00 87.19 312 GLU A N 1
ATOM 2425 C CA . GLU A 1 312 ? 4.271 -7.259 -5.542 1.00 87.19 312 GLU A CA 1
ATOM 2426 C C . GLU A 1 312 ? 4.630 -6.752 -4.138 1.00 87.19 312 GLU A C 1
ATOM 2428 O O . GLU A 1 312 ? 3.771 -6.748 -3.251 1.00 87.19 312 GLU A O 1
ATOM 2433 N N . HIS A 1 313 ? 5.857 -6.265 -3.942 1.00 88.44 313 HIS A N 1
ATOM 2434 C CA . HIS A 1 313 ? 6.299 -5.677 -2.680 1.00 88.44 313 HIS A CA 1
ATOM 2435 C C . HIS A 1 313 ? 5.467 -4.438 -2.309 1.00 88.44 313 HIS A C 1
ATOM 2437 O O . HIS A 1 313 ? 4.942 -4.360 -1.197 1.00 88.44 313 HIS A O 1
ATOM 2443 N N . ASP A 1 314 ? 5.245 -3.516 -3.247 1.00 89.44 314 ASP A N 1
ATOM 2444 C CA . ASP A 1 314 ? 4.395 -2.335 -3.052 1.00 89.44 314 ASP A CA 1
ATOM 2445 C C . ASP A 1 314 ? 2.950 -2.716 -2.698 1.00 89.44 314 ASP A C 1
ATOM 2447 O O . ASP A 1 314 ? 2.281 -2.063 -1.884 1.00 89.44 314 ASP A O 1
ATOM 2451 N N . GLN A 1 315 ? 2.428 -3.781 -3.311 1.00 91.69 315 GLN A N 1
ATOM 2452 C CA . GLN A 1 315 ? 1.096 -4.288 -3.003 1.00 91.69 315 GLN A CA 1
ATOM 2453 C C . GLN A 1 315 ? 1.043 -4.926 -1.605 1.00 91.69 315 GLN A C 1
ATOM 2455 O O . GLN A 1 315 ? 0.065 -4.719 -0.876 1.00 91.69 315 GLN A O 1
ATOM 2460 N N . GLN A 1 316 ? 2.086 -5.657 -1.206 1.00 94.19 316 GLN A N 1
ATOM 2461 C CA . GLN A 1 316 ? 2.222 -6.210 0.142 1.00 94.19 316 GLN A CA 1
ATOM 2462 C C . GLN A 1 316 ? 2.330 -5.100 1.196 1.00 94.19 316 GLN A C 1
ATOM 2464 O O . GLN A 1 316 ? 1.638 -5.162 2.212 1.00 94.19 316 GLN A O 1
ATOM 2469 N N . GLU A 1 317 ? 3.099 -4.040 0.945 1.00 96.38 317 GLU A N 1
ATOM 2470 C CA . GLU A 1 317 ? 3.252 -2.913 1.871 1.00 96.38 317 GLU A CA 1
ATOM 2471 C C . GLU A 1 317 ? 1.933 -2.148 2.073 1.00 96.38 317 GLU A C 1
ATOM 2473 O O . GLU A 1 317 ? 1.557 -1.810 3.203 1.00 96.38 317 GLU A O 1
ATOM 2478 N N . LYS A 1 318 ? 1.151 -1.960 0.999 1.00 95.56 318 LYS A N 1
ATOM 2479 C CA . LYS A 1 318 ? -0.210 -1.398 1.082 1.00 95.56 318 LYS A CA 1
ATOM 2480 C C . LYS A 1 318 ? -1.145 -2.270 1.920 1.00 95.56 318 LYS A C 1
ATOM 2482 O O . LYS A 1 318 ? -1.921 -1.736 2.716 1.00 95.56 318 LYS A O 1
ATOM 2487 N N . LEU A 1 319 ? -1.078 -3.594 1.765 1.00 96.56 319 LEU A N 1
ATOM 2488 C CA . LEU A 1 319 ? -1.876 -4.533 2.560 1.00 96.56 319 LEU A CA 1
ATOM 2489 C C . LEU A 1 319 ? -1.479 -4.503 4.039 1.00 96.56 319 LEU A C 1
ATOM 2491 O O . LEU A 1 319 ? -2.357 -4.417 4.897 1.00 96.56 319 LEU A O 1
ATOM 2495 N N . ILE A 1 320 ? -0.178 -4.514 4.340 1.00 96.62 320 ILE A N 1
ATOM 2496 C CA . ILE A 1 320 ? 0.349 -4.428 5.709 1.00 96.62 320 ILE A CA 1
ATOM 2497 C C . ILE A 1 320 ? -0.111 -3.129 6.373 1.00 96.62 320 ILE A C 1
ATOM 2499 O O . ILE A 1 320 ? -0.661 -3.157 7.473 1.00 96.62 320 ILE A O 1
ATOM 2503 N N . THR A 1 321 ? 0.026 -2.000 5.678 1.00 96.19 321 THR A N 1
ATOM 2504 C CA . THR A 1 321 ? -0.416 -0.692 6.180 1.00 96.19 321 THR A CA 1
ATOM 2505 C C . THR A 1 321 ? -1.930 -0.663 6.414 1.00 96.19 321 THR A C 1
ATOM 2507 O O . THR A 1 321 ? -2.402 -0.153 7.430 1.00 96.19 321 THR A O 1
ATOM 2510 N N . GLY A 1 322 ? -2.714 -1.260 5.510 1.00 97.50 322 GLY A N 1
ATOM 2511 C CA . GLY A 1 322 ? -4.163 -1.392 5.665 1.00 97.50 322 GLY A CA 1
ATOM 2512 C C . GLY A 1 322 ? -4.564 -2.218 6.891 1.00 97.50 322 GLY A C 1
ATOM 2513 O O . GLY A 1 322 ? -5.459 -1.813 7.634 1.00 97.50 322 GLY A O 1
ATOM 2514 N N . LEU A 1 323 ? -3.885 -3.342 7.133 1.00 97.38 323 LEU A N 1
ATOM 2515 C CA . LEU A 1 323 ? -4.114 -4.186 8.308 1.00 97.38 323 LEU A CA 1
ATOM 2516 C C . LEU A 1 323 ? -3.706 -3.484 9.606 1.00 97.38 323 LEU A C 1
ATOM 2518 O O . LEU A 1 323 ? -4.437 -3.571 10.590 1.00 97.38 323 LEU A O 1
ATOM 2522 N N . GLN A 1 324 ? -2.595 -2.745 9.608 1.00 97.12 324 GLN A N 1
ATOM 2523 C CA . GLN A 1 324 ? -2.163 -1.987 10.781 1.00 97.12 324 GLN A CA 1
ATOM 2524 C C . GLN A 1 324 ? -3.195 -0.921 11.169 1.00 97.12 324 GLN A C 1
ATOM 2526 O O . GLN A 1 324 ? -3.597 -0.850 12.327 1.00 97.12 324 GLN A O 1
ATOM 2531 N N . ASN A 1 325 ? -3.725 -0.181 10.192 1.00 96.50 325 ASN A N 1
ATOM 2532 C CA . ASN A 1 325 ? -4.786 0.800 10.436 1.00 96.50 325 ASN A CA 1
ATOM 2533 C C . ASN A 1 325 ? -6.060 0.157 11.019 1.00 96.50 325 ASN A C 1
ATOM 2535 O O . ASN A 1 325 ? -6.726 0.757 11.863 1.00 96.50 325 ASN A O 1
ATOM 2539 N N . GLN A 1 326 ? -6.410 -1.064 10.594 1.00 97.56 326 GLN A N 1
ATOM 2540 C CA . GLN A 1 326 ? -7.539 -1.807 11.171 1.00 97.56 326 GLN A CA 1
ATOM 2541 C C . GLN A 1 326 ? -7.262 -2.249 12.611 1.00 97.56 326 GLN A C 1
ATOM 2543 O O . GLN A 1 326 ? -8.153 -2.165 13.456 1.00 97.56 326 GLN A O 1
ATOM 2548 N N . ILE A 1 327 ? -6.040 -2.701 12.905 1.00 97.44 327 ILE A N 1
ATOM 2549 C CA . ILE A 1 327 ? -5.619 -3.057 14.266 1.00 97.44 327 ILE A CA 1
ATOM 2550 C C . ILE A 1 327 ? -5.719 -1.838 15.183 1.00 97.44 327 ILE A C 1
ATOM 2552 O O . ILE A 1 327 ? -6.307 -1.939 16.260 1.00 97.44 327 ILE A O 1
ATOM 2556 N N . ASP A 1 328 ? -5.216 -0.689 14.743 1.00 97.38 328 ASP A N 1
ATOM 2557 C CA . ASP A 1 328 ? -5.243 0.547 15.524 1.00 97.38 328 ASP A CA 1
ATOM 2558 C C . ASP A 1 328 ? -6.689 1.009 15.782 1.00 97.38 328 ASP A C 1
ATOM 2560 O O . ASP A 1 328 ? -7.037 1.382 16.904 1.00 97.38 328 ASP A O 1
ATOM 2564 N N . ALA A 1 329 ? -7.576 0.893 14.785 1.00 97.62 329 ALA A N 1
ATOM 2565 C CA . ALA A 1 329 ? -9.002 1.176 14.952 1.00 97.62 329 ALA A CA 1
ATOM 2566 C C . ALA A 1 329 ? -9.667 0.249 15.989 1.00 97.62 329 ALA A C 1
ATOM 2568 O O . ALA A 1 329 ? -10.369 0.725 16.883 1.00 97.62 329 ALA A O 1
ATOM 2569 N N . MET A 1 330 ? -9.398 -1.062 15.932 1.00 98.00 330 MET A N 1
ATOM 2570 C CA . MET A 1 330 ? -9.919 -2.018 16.919 1.00 98.00 330 MET A CA 1
ATOM 2571 C C . MET A 1 330 ? -9.390 -1.741 18.333 1.00 98.00 330 MET A C 1
ATOM 2573 O O . MET A 1 330 ? -10.118 -1.910 19.310 1.00 98.00 330 MET A O 1
ATOM 2577 N N . GLN A 1 331 ? -8.139 -1.297 18.474 1.00 98.19 331 GLN A N 1
ATOM 2578 C CA . GLN A 1 331 ? -7.578 -0.933 19.779 1.00 98.19 331 GLN A CA 1
ATOM 2579 C C . GLN A 1 331 ? -8.293 0.274 20.399 1.00 98.19 331 GLN A C 1
ATOM 2581 O O . GLN A 1 331 ? -8.538 0.282 21.608 1.00 98.19 331 GLN A O 1
ATOM 2586 N N . VAL A 1 332 ? -8.681 1.262 19.586 1.00 98.25 332 VAL A N 1
ATOM 2587 C CA . VAL A 1 332 ? -9.489 2.404 20.042 1.00 98.25 332 VAL A CA 1
ATOM 2588 C C . VAL A 1 332 ? -10.869 1.944 20.522 1.00 98.25 332 VAL A C 1
ATOM 2590 O O . VAL A 1 332 ? -11.301 2.347 21.604 1.00 98.25 332 VAL A O 1
ATOM 2593 N N . GLU A 1 333 ? -11.541 1.064 19.775 1.00 98.25 333 GLU A N 1
ATOM 2594 C CA . GLU A 1 333 ? -12.843 0.506 20.175 1.00 98.25 333 GLU A CA 1
ATOM 2595 C C . GLU A 1 333 ? -12.756 -0.282 21.490 1.00 98.25 333 GLU A C 1
ATOM 2597 O O . GLU A 1 333 ? -13.589 -0.106 22.382 1.00 98.25 333 GLU A O 1
ATOM 2602 N N . ILE A 1 334 ? -11.714 -1.102 21.663 1.00 98.06 334 ILE A N 1
ATOM 2603 C CA . ILE A 1 334 ? -11.458 -1.823 22.920 1.00 98.06 334 ILE A CA 1
ATOM 2604 C C . ILE A 1 334 ? -11.282 -0.841 24.087 1.00 98.06 334 ILE A C 1
ATOM 2606 O O . ILE A 1 334 ? -11.824 -1.071 25.171 1.00 98.06 334 ILE A O 1
ATOM 2610 N N . GLY A 1 335 ? -10.576 0.274 23.870 1.00 97.88 335 GLY A N 1
ATOM 2611 C CA . GLY A 1 335 ? -10.432 1.340 24.864 1.00 97.88 335 GLY A CA 1
ATOM 2612 C C . GLY A 1 335 ? -11.780 1.915 25.310 1.00 97.88 335 GLY A C 1
ATOM 2613 O O . GLY A 1 335 ? -12.067 1.970 26.507 1.00 97.88 335 GLY A O 1
ATOM 2614 N N . GLN A 1 336 ? -12.655 2.247 24.360 1.00 98.00 336 GLN A N 1
ATOM 2615 C CA . GLN A 1 336 ? -14.000 2.765 24.647 1.00 98.00 336 GLN A CA 1
ATOM 2616 C C . GLN A 1 336 ? -14.879 1.738 25.380 1.00 98.00 336 GLN A C 1
ATOM 2618 O O . GLN A 1 336 ? -15.625 2.076 26.306 1.00 98.00 336 GLN A O 1
ATOM 2623 N N . LEU A 1 337 ? -14.772 0.455 25.022 1.00 98.00 337 LEU A N 1
ATOM 2624 C CA . LEU A 1 337 ? -15.473 -0.624 25.723 1.00 98.00 337 LEU A CA 1
ATOM 2625 C C . LEU A 1 337 ? -14.998 -0.781 27.175 1.00 98.00 337 LEU A C 1
ATOM 2627 O O . LEU A 1 337 ? -15.799 -1.066 28.067 1.00 98.00 337 LEU A O 1
ATOM 2631 N N . HIS A 1 338 ? -13.713 -0.560 27.452 1.00 98.06 338 HIS A N 1
ATOM 2632 C CA . HIS A 1 338 ? -13.201 -0.572 28.822 1.00 98.06 338 HIS A CA 1
ATOM 2633 C C . HIS A 1 338 ? -13.717 0.614 29.650 1.00 98.06 338 HIS A C 1
ATOM 2635 O O . HIS A 1 338 ? -14.079 0.427 30.813 1.00 98.06 338 HIS A O 1
ATOM 2641 N N . GLU A 1 339 ? -13.814 1.810 29.068 1.00 98.12 339 GLU A N 1
ATOM 2642 C CA . GLU A 1 339 ? -14.357 2.998 29.745 1.00 98.12 339 GLU A CA 1
ATOM 2643 C C . GLU A 1 339 ? -15.855 2.870 30.049 1.00 98.12 339 GLU A C 1
ATOM 2645 O O . GLU A 1 339 ? -16.309 3.177 31.158 1.00 98.12 339 GLU A O 1
ATOM 2650 N N . THR A 1 340 ? -16.633 2.367 29.088 1.00 97.81 340 THR A N 1
ATOM 2651 C CA . THR A 1 340 ? -18.066 2.104 29.285 1.00 97.81 340 THR A CA 1
ATOM 2652 C C . THR A 1 340 ? -18.283 1.051 30.366 1.00 97.81 340 THR A C 1
ATOM 2654 O O . THR A 1 340 ? -19.075 1.277 31.281 1.00 97.81 340 THR A O 1
ATOM 2657 N N . LYS A 1 341 ? -17.505 -0.040 30.353 1.00 98.12 341 LYS A N 1
ATOM 2658 C CA . LYS A 1 341 ? -17.528 -1.052 31.417 1.00 98.12 341 LYS A CA 1
ATOM 2659 C C . LYS A 1 341 ? -17.205 -0.454 32.788 1.00 98.12 341 LYS A C 1
ATOM 2661 O O . LYS A 1 341 ? -17.941 -0.698 33.738 1.00 98.12 341 LYS A O 1
ATOM 2666 N N . ALA A 1 342 ? -16.150 0.355 32.895 1.00 98.00 342 ALA A N 1
ATOM 2667 C CA . ALA A 1 342 ? -15.779 1.002 34.154 1.00 98.00 342 ALA A CA 1
ATOM 2668 C C . ALA A 1 342 ? -16.887 1.934 34.676 1.00 98.00 342 ALA A C 1
ATOM 2670 O O . ALA A 1 342 ? -17.128 2.011 35.883 1.00 98.00 342 ALA A O 1
ATOM 2671 N N . THR A 1 343 ? -17.594 2.609 33.768 1.00 98.19 343 THR A N 1
ATOM 2672 C CA . THR A 1 343 ? -18.740 3.461 34.105 1.00 98.19 343 THR A CA 1
ATOM 2673 C C . THR A 1 343 ? -19.910 2.625 34.626 1.00 98.19 343 THR A C 1
ATOM 2675 O O . THR A 1 343 ? -20.423 2.911 35.708 1.00 98.19 343 THR A O 1
ATOM 2678 N N . SER A 1 344 ? -20.272 1.538 33.938 1.00 97.94 344 SER A N 1
ATOM 2679 C CA . SER A 1 344 ? -21.322 0.614 34.387 1.00 97.94 344 SER A CA 1
ATOM 2680 C C . SER A 1 344 ? -20.993 -0.062 35.722 1.00 97.94 344 SER A C 1
ATOM 2682 O O . SER A 1 344 ? -21.866 -0.185 36.580 1.00 97.94 344 SER A O 1
ATOM 2684 N N . ASP A 1 345 ? -19.736 -0.452 35.949 1.00 98.12 345 ASP A N 1
ATOM 2685 C CA . ASP A 1 345 ? -19.293 -1.033 37.222 1.00 98.12 345 ASP A CA 1
ATOM 2686 C C . ASP A 1 345 ? -19.450 -0.027 38.380 1.00 98.12 345 ASP A C 1
ATOM 2688 O O . ASP A 1 345 ? -19.875 -0.395 39.481 1.00 98.12 345 ASP A O 1
ATOM 2692 N N . LYS A 1 346 ? -19.186 1.264 38.131 1.00 98.31 346 LYS A N 1
ATOM 2693 C CA . LYS A 1 346 ? -19.387 2.344 39.109 1.00 98.31 346 LYS A CA 1
ATOM 2694 C C . LYS A 1 346 ? -20.868 2.585 39.412 1.00 98.31 346 LYS A C 1
ATOM 2696 O O . LYS A 1 346 ? -21.226 2.766 40.577 1.00 98.31 346 LYS A O 1
ATOM 2701 N N . GLU A 1 347 ? -21.730 2.561 38.399 1.00 98.19 347 GLU A N 1
ATOM 2702 C CA . GLU A 1 347 ? -23.185 2.677 38.571 1.00 98.19 347 GLU A CA 1
ATOM 2703 C C . GLU A 1 347 ? -23.758 1.495 39.364 1.00 98.19 347 GLU A C 1
ATOM 2705 O O . GLU A 1 347 ? -24.523 1.696 40.310 1.00 98.19 347 GLU A O 1
ATOM 2710 N N . LEU A 1 348 ? -23.328 0.268 39.051 1.00 97.94 348 LEU A N 1
ATOM 2711 C CA . LEU A 1 348 ? -23.716 -0.938 39.786 1.00 97.94 348 LEU A CA 1
ATOM 2712 C C . LEU A 1 348 ? -23.271 -0.889 41.250 1.00 97.94 348 LEU A C 1
ATOM 2714 O O . LEU A 1 348 ? -24.035 -1.275 42.137 1.00 97.94 348 LEU A O 1
ATOM 2718 N N . ALA A 1 349 ? -22.058 -0.402 41.523 1.00 98.00 349 ALA A N 1
ATOM 2719 C CA . ALA A 1 349 ? -21.583 -0.199 42.888 1.00 98.00 349 ALA A CA 1
ATOM 2720 C C . ALA A 1 349 ? -22.441 0.833 43.642 1.00 98.00 349 ALA A C 1
ATOM 2722 O O . ALA A 1 349 ? -22.829 0.588 44.785 1.00 98.00 349 ALA A O 1
ATOM 2723 N N . GLY A 1 350 ? -22.798 1.946 42.990 1.00 97.69 350 GLY A N 1
ATOM 2724 C CA . GLY A 1 350 ? -23.697 2.957 43.552 1.00 97.69 350 GLY A CA 1
ATOM 2725 C C . GLY A 1 350 ? -25.093 2.409 43.859 1.00 97.69 350 GLY A C 1
ATOM 2726 O O . GLY A 1 350 ? -25.631 2.650 44.939 1.00 97.69 350 GLY A O 1
ATOM 2727 N N . PHE A 1 351 ? -25.657 1.606 42.953 1.00 97.62 351 PHE A N 1
ATOM 2728 C CA . PHE A 1 351 ? -26.962 0.974 43.151 1.00 97.62 351 PHE A CA 1
ATOM 2729 C C . PHE A 1 351 ? -26.954 -0.037 44.305 1.00 97.62 351 PHE A C 1
ATOM 2731 O O . PHE A 1 351 ? -27.885 -0.059 45.110 1.00 97.62 351 PHE A O 1
ATOM 2738 N N . ARG A 1 352 ? -25.887 -0.838 44.437 1.00 96.81 352 ARG A N 1
ATOM 2739 C CA . ARG A 1 352 ? -25.708 -1.756 45.576 1.00 96.81 352 ARG A CA 1
ATOM 2740 C C . ARG A 1 352 ? -25.636 -1.002 46.904 1.00 96.81 352 ARG A C 1
ATOM 2742 O O . ARG A 1 352 ? -26.383 -1.332 47.816 1.00 96.81 352 ARG A O 1
ATOM 2749 N N . ALA A 1 353 ? -24.834 0.060 46.980 1.00 96.81 353 ALA A N 1
ATOM 2750 C CA . ALA A 1 353 ? -24.739 0.887 48.184 1.00 96.81 353 ALA A CA 1
ATOM 2751 C C . ALA A 1 353 ? -26.087 1.527 48.571 1.00 96.81 353 ALA A C 1
ATOM 2753 O O . ALA A 1 353 ? -26.426 1.616 49.753 1.00 96.81 353 ALA A O 1
ATOM 2754 N N . TRP A 1 354 ? -26.879 1.945 47.580 1.00 95.69 354 TRP A N 1
ATOM 2755 C CA . TRP A 1 354 ? -28.225 2.472 47.802 1.00 95.69 354 TRP A CA 1
ATOM 2756 C C . TRP A 1 354 ? -29.204 1.407 48.323 1.00 95.69 354 TRP A C 1
ATOM 2758 O O . TRP A 1 354 ? -29.977 1.681 49.247 1.00 95.69 354 TRP A O 1
ATOM 2768 N N . LEU A 1 355 ? -29.154 0.187 47.775 1.00 94.81 355 LEU A N 1
ATOM 2769 C CA . LEU A 1 355 ? -29.960 -0.939 48.256 1.00 94.81 355 LEU A CA 1
ATOM 2770 C C . LEU A 1 355 ? -29.626 -1.297 49.708 1.00 94.81 355 LEU A C 1
ATOM 2772 O O . LEU A 1 355 ? -30.544 -1.489 50.503 1.00 94.81 355 LEU A O 1
ATOM 2776 N N . ASP A 1 356 ? -28.340 -1.333 50.054 1.00 94.62 356 ASP A N 1
ATOM 2777 C CA . ASP A 1 356 ? -27.876 -1.648 51.410 1.00 94.62 356 ASP A CA 1
ATOM 2778 C C . ASP A 1 356 ? -28.252 -0.553 52.425 1.00 94.62 356 ASP A C 1
ATOM 2780 O O . ASP A 1 356 ? -28.427 -0.828 53.610 1.00 94.62 356 ASP A O 1
ATOM 2784 N N . SER A 1 357 ? -28.429 0.689 51.961 1.00 93.88 357 SER A N 1
ATOM 2785 C CA . SER A 1 357 ? -28.805 1.835 52.800 1.00 93.88 357 SER A CA 1
ATOM 2786 C C . SER A 1 357 ? -30.319 2.028 52.950 1.00 93.88 357 SER A C 1
ATOM 2788 O O . SER A 1 357 ? -30.742 2.911 53.696 1.00 93.88 357 SER A O 1
ATOM 2790 N N . SER A 1 358 ? -31.155 1.260 52.239 1.00 92.50 358 SER A N 1
ATOM 2791 C CA . SER A 1 358 ? -32.609 1.461 52.244 1.00 92.50 358 SER A CA 1
ATOM 2792 C C . SER A 1 358 ? -33.257 0.928 53.536 1.00 92.50 358 SER A C 1
ATOM 2794 O O . SER A 1 358 ? -33.261 -0.284 53.769 1.00 92.50 358 SER A O 1
ATOM 2796 N N . PRO A 1 359 ? -33.858 1.798 54.375 1.00 82.50 359 PRO A N 1
ATOM 2797 C CA . PRO A 1 359 ? -34.472 1.401 55.637 1.00 82.50 359 PRO A CA 1
ATOM 2798 C C . PRO A 1 359 ? -35.818 0.722 55.358 1.00 82.50 359 PRO A C 1
ATOM 2800 O O . PRO A 1 359 ? -36.826 1.383 55.124 1.00 82.50 359 PRO A O 1
ATOM 2803 N N . GLY A 1 360 ? -35.835 -0.611 55.335 1.00 74.88 360 GLY A N 1
ATOM 2804 C CA . GLY A 1 360 ? -37.075 -1.359 55.095 1.00 74.88 360 GLY A CA 1
ATOM 2805 C C . GLY A 1 360 ? -36.960 -2.872 54.896 1.00 74.88 360 GLY A C 1
ATOM 2806 O O . GLY A 1 360 ? -37.988 -3.516 54.722 1.00 74.88 360 GLY A O 1
ATOM 2807 N N . ARG A 1 361 ? -35.757 -3.464 54.926 1.00 56.88 361 ARG A N 1
ATOM 2808 C CA . ARG A 1 361 ? -35.576 -4.926 54.983 1.00 56.88 361 ARG A CA 1
ATOM 2809 C C . ARG A 1 361 ? -35.219 -5.358 56.406 1.00 56.88 361 ARG A C 1
ATOM 2811 O O . ARG A 1 361 ? -34.050 -5.570 56.699 1.00 56.88 361 ARG A O 1
ATOM 2818 N N . ASN A 1 362 ? -36.222 -5.457 57.271 1.00 53.06 362 ASN A N 1
ATOM 2819 C CA . ASN A 1 362 ? -36.202 -6.331 58.446 1.00 53.06 362 ASN A CA 1
ATOM 2820 C C . ASN A 1 362 ? -37.458 -7.190 58.416 1.00 53.06 362 ASN A C 1
ATOM 2822 O O . ASN A 1 362 ? -38.519 -6.626 58.059 1.00 53.06 362 ASN A O 1
#

Radius of gyration: 38.93 Å; chains: 1; bounding box: 93×82×120 Å